Protein AF-A0A9E7L8E1-F1 (afdb_monomer)

Sequence (261 aa):
MTSLDRTLKQQLDAITPALHEMQLRKEERMNQQFREVHAQIQRIASEIAGHQPDCNVLVIEGDLSLKKLDEHQNELQRLHKEKTPESRRLHKRVVQNPAEIMAMDASMIIGDIHPSLLAIQNISDTILEGLKSKVEQLKDEKRKRTEKILRVLQVWTSVAQQILAWNGGHRQHYRNWRHKVKDRGAPSQGLNQHPEPQAQEEKHAGEGATKQEREEVRRSHEREETRGEERRKVDKIGEAKREEHRSGEESEHEETKEERR

Structure (mmCIF, N/CA/C/O backbone):
data_AF-A0A9E7L8E1-F1
#
_entry.id   AF-A0A9E7L8E1-F1
#
loop_
_atom_site.group_PDB
_atom_site.id
_atom_site.type_symbol
_atom_site.label_atom_id
_atom_site.label_alt_id
_atom_site.label_comp_id
_atom_site.label_asym_id
_atom_site.label_entity_id
_atom_site.label_seq_id
_atom_site.pdbx_PDB_ins_code
_atom_site.Cartn_x
_atom_site.Cartn_y
_atom_site.Cartn_z
_atom_site.occupancy
_atom_site.B_iso_or_equiv
_atom_site.auth_seq_id
_atom_site.auth_comp_id
_atom_site.auth_asym_id
_atom_site.auth_atom_id
_atom_site.pdbx_PDB_model_num
ATOM 1 N N . MET A 1 1 ? -42.548 16.064 58.603 1.00 36.97 1 MET A N 1
ATOM 2 C CA . MET A 1 1 ? -42.656 14.990 59.615 1.00 36.97 1 MET A CA 1
ATOM 3 C C . MET A 1 1 ? -41.808 13.827 59.140 1.00 36.97 1 MET A C 1
ATOM 5 O O . MET A 1 1 ? -41.872 13.467 57.972 1.00 36.97 1 MET A O 1
ATOM 9 N N . THR A 1 2 ? -40.902 13.382 59.997 1.00 44.19 2 THR A N 1
ATOM 10 C CA . THR A 1 2 ? -39.762 12.512 59.701 1.00 44.19 2 THR A CA 1
ATOM 11 C C . THR A 1 2 ? -40.197 11.103 59.306 1.00 44.19 2 THR A C 1
ATOM 13 O O . THR A 1 2 ? -40.928 10.438 60.030 1.00 44.19 2 THR A O 1
ATOM 16 N N . SER A 1 3 ? -39.714 10.659 58.145 1.00 50.94 3 SER A N 1
ATOM 17 C CA . SER A 1 3 ? -39.937 9.346 57.527 1.00 50.94 3 SER A CA 1
ATOM 18 C C . SER A 1 3 ? -39.209 8.208 58.269 1.00 50.94 3 SER A C 1
ATOM 20 O O . SER A 1 3 ? -38.405 7.497 57.668 1.00 50.94 3 SER A O 1
ATOM 22 N N . LEU A 1 4 ? -39.445 8.054 59.573 1.00 55.44 4 LEU A N 1
ATOM 23 C CA . LEU A 1 4 ? -38.790 7.035 60.407 1.00 55.44 4 LEU A CA 1
ATOM 24 C C . LEU A 1 4 ? -39.753 6.002 61.022 1.00 55.44 4 LEU A C 1
ATOM 26 O O . LEU A 1 4 ? -39.280 4.957 61.447 1.00 55.44 4 LEU A O 1
ATOM 30 N N . ASP A 1 5 ? -41.076 6.190 60.934 1.00 59.00 5 ASP A N 1
ATOM 31 C CA . ASP A 1 5 ? -42.075 5.201 61.388 1.00 59.00 5 ASP A CA 1
ATOM 32 C C . ASP A 1 5 ? -42.565 4.293 60.248 1.00 59.00 5 ASP A C 1
ATOM 34 O O . ASP A 1 5 ? -43.761 4.148 59.993 1.00 59.00 5 ASP A O 1
ATOM 38 N N . ARG A 1 6 ? -41.636 3.688 59.504 1.00 65.06 6 ARG A N 1
ATOM 39 C CA . ARG A 1 6 ? -41.975 2.604 58.570 1.00 65.06 6 ARG A CA 1
ATOM 40 C C . ARG A 1 6 ? -41.452 1.294 59.120 1.00 65.06 6 ARG A C 1
ATOM 42 O O . ARG A 1 6 ? -40.314 1.216 59.570 1.00 65.06 6 ARG A O 1
ATOM 49 N N . THR A 1 7 ? -42.278 0.255 59.044 1.00 79.94 7 THR A N 1
ATOM 50 C CA . THR A 1 7 ? -41.839 -1.106 59.375 1.00 79.94 7 THR A CA 1
ATOM 51 C C . THR A 1 7 ? -40.631 -1.487 58.514 1.00 79.94 7 THR A C 1
ATOM 53 O O . THR A 1 7 ? -40.543 -1.080 57.355 1.00 79.94 7 THR A O 1
ATOM 56 N N . LEU A 1 8 ? -39.715 -2.297 59.051 1.00 76.12 8 LEU A N 1
ATOM 57 C CA . LEU A 1 8 ? -38.527 -2.788 58.330 1.00 76.12 8 LEU A CA 1
ATOM 58 C C . LEU A 1 8 ? -38.868 -3.336 56.936 1.00 76.12 8 LEU A C 1
ATOM 60 O O . LEU A 1 8 ? -38.147 -3.086 55.976 1.00 76.12 8 LEU A O 1
ATOM 64 N N . LYS A 1 9 ? -40.017 -4.012 56.808 1.00 79.38 9 LYS A N 1
ATOM 65 C CA . LYS A 1 9 ? -40.539 -4.506 55.530 1.00 79.38 9 LYS A CA 1
ATOM 66 C C . LYS A 1 9 ? -40.828 -3.375 54.534 1.00 79.38 9 LYS A C 1
ATOM 68 O O . LYS A 1 9 ? -40.391 -3.448 53.399 1.00 79.38 9 LYS A O 1
ATOM 73 N N . GLN A 1 10 ? -41.492 -2.303 54.962 1.00 77.06 10 GLN A N 1
ATOM 74 C CA . GLN A 1 10 ? -41.775 -1.142 54.106 1.00 77.06 10 GLN A CA 1
ATOM 75 C C . GLN A 1 10 ? -40.522 -0.332 53.752 1.00 77.06 10 GLN A C 1
ATOM 77 O O . GLN A 1 10 ? -40.483 0.311 52.705 1.00 77.06 10 GLN A O 1
ATOM 82 N N . GLN A 1 11 ? -39.511 -0.318 54.623 1.00 82.44 11 GLN A N 1
ATOM 83 C CA . GLN A 1 11 ? -38.213 0.275 54.294 1.00 82.44 11 GLN A CA 1
ATOM 84 C C . GLN A 1 11 ? -37.474 -0.574 53.256 1.00 82.44 11 GLN A C 1
ATOM 86 O O . GLN A 1 11 ? -36.926 -0.025 52.304 1.00 82.44 11 GLN A O 1
ATOM 91 N N . LEU A 1 12 ? -37.522 -1.901 53.392 1.00 79.69 12 LEU A N 1
ATOM 92 C CA . LEU A 1 12 ? -36.944 -2.834 52.431 1.00 79.69 12 LEU A CA 1
ATOM 93 C C . LEU A 1 12 ? -37.628 -2.723 51.062 1.00 79.69 12 LEU A C 1
ATOM 95 O O . LEU A 1 12 ? -36.948 -2.510 50.063 1.00 79.69 12 LEU A O 1
ATOM 99 N N . ASP A 1 13 ? -38.962 -2.743 51.031 1.00 81.31 13 ASP A N 1
ATOM 100 C CA . ASP A 1 13 ? -39.760 -2.594 49.807 1.00 81.31 13 ASP A CA 1
ATOM 101 C C . ASP A 1 13 ? -39.502 -1.247 49.103 1.00 81.31 13 ASP A C 1
ATOM 103 O O . ASP A 1 13 ? -39.606 -1.155 47.883 1.00 81.31 13 ASP A O 1
ATOM 107 N N . ALA A 1 14 ? -39.118 -0.204 49.849 1.00 79.12 14 ALA A N 1
ATOM 108 C CA . ALA A 1 14 ? -38.750 1.095 49.285 1.00 79.12 14 ALA A CA 1
ATOM 109 C C . ALA A 1 14 ? -37.319 1.140 48.710 1.00 79.12 14 ALA A C 1
ATOM 111 O O . ALA A 1 14 ? -37.058 1.932 47.807 1.00 79.12 14 ALA A O 1
ATOM 112 N N . ILE A 1 15 ? -36.394 0.313 49.212 1.00 82.44 15 ILE A N 1
ATOM 113 C CA . ILE A 1 15 ? -34.986 0.274 48.770 1.00 82.44 15 ILE A CA 1
ATOM 114 C C . ILE A 1 15 ? -34.794 -0.697 47.595 1.00 82.44 15 ILE A C 1
ATOM 116 O O . ILE A 1 15 ? -34.006 -0.418 46.691 1.00 82.44 15 ILE A O 1
ATOM 120 N N . THR A 1 16 ? -35.536 -1.807 47.565 1.00 84.38 16 THR A N 1
ATOM 121 C CA . THR A 1 16 ? -35.468 -2.829 46.507 1.00 84.38 16 THR A CA 1
ATOM 122 C C . THR A 1 16 ? -35.567 -2.277 45.073 1.00 84.38 16 THR A C 1
ATOM 124 O O . THR A 1 16 ? -34.716 -2.648 44.261 1.00 84.38 16 THR A O 1
ATOM 127 N N . PRO A 1 17 ? -36.514 -1.382 44.713 1.00 84.31 17 PRO A N 1
ATOM 128 C CA . PRO A 1 17 ? -36.585 -0.850 43.349 1.00 84.31 17 PRO A CA 1
ATOM 129 C C . PRO A 1 17 ? -35.358 -0.007 42.972 1.00 84.31 17 PRO A C 1
ATOM 131 O O . PRO A 1 17 ? -34.864 -0.121 41.852 1.00 84.31 17 PRO A O 1
ATOM 134 N N . ALA A 1 18 ? -34.809 0.774 43.909 1.00 82.50 18 ALA A N 1
ATOM 135 C CA . ALA A 1 18 ? -33.593 1.553 43.671 1.00 82.50 18 ALA A CA 1
ATOM 136 C C . ALA A 1 18 ? -32.366 0.646 43.471 1.00 82.50 18 ALA A C 1
ATOM 138 O O . ALA A 1 18 ? -31.532 0.905 42.604 1.00 82.50 18 ALA A O 1
ATOM 139 N N . LEU A 1 19 ? -32.275 -0.455 44.224 1.00 84.00 19 LEU A N 1
ATOM 140 C CA . LEU A 1 19 ? -31.200 -1.436 44.071 1.00 84.00 19 LEU A CA 1
ATOM 141 C C . LEU A 1 19 ? -31.271 -2.152 42.712 1.00 84.00 19 LEU A C 1
ATOM 143 O O . LEU A 1 19 ? -30.245 -2.322 42.055 1.00 84.00 19 LEU A O 1
ATOM 147 N N . HIS A 1 20 ? -32.476 -2.521 42.271 1.00 83.94 20 HIS A N 1
ATOM 148 C CA . HIS A 1 20 ? -32.704 -3.136 40.962 1.00 83.94 20 HIS A CA 1
ATOM 149 C C . HIS A 1 20 ? -32.335 -2.182 39.813 1.00 83.94 20 HIS A C 1
ATOM 151 O O . HIS A 1 20 ? -31.662 -2.573 38.861 1.00 83.94 20 HIS A O 1
ATOM 157 N N . GLU A 1 21 ? -32.691 -0.901 39.924 1.00 84.56 21 GLU A N 1
ATOM 158 C CA . GLU A 1 21 ? -32.294 0.117 38.947 1.00 84.56 21 GLU A CA 1
ATOM 159 C C . GLU A 1 21 ? -30.767 0.324 38.911 1.00 84.56 21 GLU A C 1
ATOM 161 O O . GLU A 1 21 ? -30.170 0.446 37.839 1.00 84.56 21 GLU A O 1
ATOM 166 N N . MET A 1 22 ? -30.097 0.303 40.068 1.00 83.62 22 MET A N 1
ATOM 167 C CA . MET A 1 22 ? -28.633 0.366 40.136 1.00 83.62 22 MET A CA 1
ATOM 168 C C . MET A 1 22 ? -27.962 -0.851 39.485 1.00 83.62 22 MET A C 1
ATOM 170 O O . MET A 1 22 ? -26.923 -0.689 38.838 1.00 83.62 22 MET A O 1
ATOM 174 N N . GLN A 1 23 ? -28.545 -2.045 39.632 1.00 80.00 23 GLN A N 1
ATOM 175 C CA . GLN A 1 23 ? -28.069 -3.272 38.988 1.00 80.00 23 GLN A CA 1
ATOM 176 C C . GLN A 1 23 ? -28.220 -3.203 37.467 1.00 80.00 23 GLN A C 1
ATOM 178 O O . GLN A 1 23 ? -27.232 -3.412 36.767 1.00 80.00 23 GLN A O 1
ATOM 183 N N . LEU A 1 24 ? -29.389 -2.794 36.964 1.00 81.75 24 LEU A N 1
ATOM 184 C CA . LEU A 1 24 ? -29.622 -2.590 35.529 1.00 81.75 24 LEU A CA 1
ATOM 185 C C . LEU A 1 24 ? -28.631 -1.590 34.928 1.00 81.75 24 LEU A C 1
ATOM 187 O O . LEU A 1 24 ? -27.983 -1.882 33.928 1.00 81.75 24 LEU A O 1
ATOM 191 N N . ARG A 1 25 ? -28.425 -0.437 35.578 1.00 78.44 25 ARG A N 1
ATOM 192 C CA . ARG A 1 25 ? -27.450 0.562 35.109 1.00 78.44 25 ARG A CA 1
ATOM 193 C C . ARG A 1 25 ? -26.008 0.043 35.156 1.00 78.44 25 ARG A C 1
ATOM 195 O O . ARG A 1 25 ? -25.182 0.472 34.354 1.00 78.44 25 ARG A O 1
ATOM 202 N N . LYS A 1 26 ? -25.662 -0.830 36.111 1.00 78.31 26 LYS A N 1
ATOM 203 C CA . LYS A 1 26 ? -24.337 -1.474 36.175 1.00 78.31 26 LYS A CA 1
ATOM 204 C C . LYS A 1 26 ? -24.160 -2.448 35.012 1.00 78.31 26 LYS A C 1
ATOM 206 O O . LYS A 1 26 ? -23.120 -2.418 34.359 1.00 78.31 26 LYS A O 1
ATOM 211 N N . GLU A 1 27 ? -25.166 -3.275 34.760 1.00 74.31 27 GLU A N 1
ATOM 212 C CA . GLU A 1 27 ? -25.156 -4.274 33.696 1.00 74.31 27 GLU A CA 1
ATOM 213 C C . GLU A 1 27 ? -25.149 -3.629 32.306 1.00 74.31 27 GLU A C 1
ATOM 215 O O . GLU A 1 27 ? -24.376 -4.039 31.445 1.00 74.31 27 GLU A O 1
ATOM 220 N N . GLU A 1 28 ? -25.911 -2.554 32.107 1.00 77.19 28 GLU A N 1
ATOM 221 C CA . GLU A 1 28 ? -25.899 -1.768 30.873 1.00 77.19 28 GLU A CA 1
ATOM 222 C C . GLU A 1 28 ? -24.514 -1.167 30.596 1.00 77.19 28 GLU A C 1
ATOM 224 O O . GLU A 1 28 ? -23.976 -1.334 29.501 1.00 77.19 28 GLU A O 1
ATOM 229 N N . ARG A 1 29 ? -23.870 -0.555 31.602 1.00 73.81 29 ARG A N 1
ATOM 230 C CA . ARG A 1 29 ? -22.495 -0.040 31.460 1.00 73.81 29 ARG A CA 1
ATOM 231 C C . ARG A 1 29 ? -21.491 -1.145 31.128 1.00 73.81 29 ARG A C 1
ATOM 233 O O . ARG A 1 29 ? -20.619 -0.944 30.286 1.00 73.81 29 ARG A O 1
ATOM 240 N N . MET A 1 30 ? -21.612 -2.305 31.769 1.00 70.56 30 MET A N 1
ATOM 241 C CA . MET A 1 30 ? -20.736 -3.453 31.529 1.00 70.56 30 MET A CA 1
ATOM 242 C C . MET A 1 30 ? -20.901 -3.998 30.102 1.00 70.56 30 MET A C 1
ATOM 244 O O . MET A 1 30 ? -19.924 -4.158 29.371 1.00 70.56 30 MET A O 1
ATOM 248 N N . ASN A 1 31 ? -22.144 -4.252 29.695 1.00 71.44 31 ASN A N 1
ATOM 249 C CA . ASN A 1 31 ? -22.455 -4.958 28.456 1.00 71.44 31 ASN A CA 1
ATOM 250 C C . ASN A 1 31 ? -22.425 -4.069 27.216 1.00 71.44 31 ASN A C 1
ATOM 252 O O . ASN A 1 31 ? -22.066 -4.555 26.143 1.00 71.44 31 ASN A O 1
ATOM 256 N N . GLN A 1 32 ? -22.827 -2.803 27.328 1.00 70.94 32 GLN A N 1
ATOM 257 C CA . GLN A 1 32 ? -22.780 -1.884 26.196 1.00 70.94 32 GLN A CA 1
ATOM 258 C C . GLN A 1 32 ? -21.415 -1.208 26.133 1.00 70.94 32 GLN A C 1
ATOM 260 O O . GLN A 1 32 ? -20.699 -1.396 25.162 1.00 70.94 32 GLN A O 1
ATOM 265 N N . GLN A 1 33 ? -20.994 -0.500 27.183 1.00 68.12 33 GLN A N 1
ATOM 266 C CA . GLN A 1 33 ? -19.829 0.382 27.066 1.00 68.12 33 GLN A CA 1
ATOM 267 C C . GLN A 1 33 ? -18.497 -0.362 27.174 1.00 68.12 33 GLN A C 1
ATOM 269 O O . GLN A 1 33 ? -17.651 -0.250 26.290 1.00 68.12 33 GLN A O 1
ATOM 274 N N . PHE A 1 34 ? -18.298 -1.160 28.224 1.00 70.44 34 PHE A N 1
ATOM 275 C CA . PHE A 1 34 ? -17.008 -1.828 28.430 1.00 70.44 34 PHE A CA 1
ATOM 276 C C . PHE A 1 34 ? -16.748 -2.936 27.412 1.00 70.44 34 PHE A C 1
ATOM 278 O O . PHE A 1 34 ? -15.640 -3.039 26.884 1.00 70.44 34 PHE A O 1
ATOM 285 N N . ARG A 1 35 ? -17.768 -3.739 27.095 1.00 75.69 35 ARG A N 1
ATOM 286 C CA . ARG A 1 35 ? -17.649 -4.801 26.091 1.00 75.69 35 ARG A CA 1
ATOM 287 C C . ARG A 1 35 ? -17.386 -4.246 24.692 1.00 75.69 35 ARG A C 1
ATOM 289 O O . ARG A 1 35 ? -16.559 -4.804 23.979 1.00 75.69 35 ARG A O 1
ATOM 296 N N . GLU A 1 36 ? -18.048 -3.156 24.305 1.00 77.12 36 GLU A N 1
ATOM 297 C CA . GLU A 1 36 ? -17.816 -2.525 23.004 1.00 77.12 36 GLU A CA 1
ATOM 298 C C . GLU A 1 36 ? -16.408 -1.932 22.909 1.00 77.12 36 GLU A C 1
ATOM 300 O O . GLU A 1 36 ? -15.700 -2.192 21.936 1.00 77.12 36 GLU A O 1
ATOM 305 N N . VAL A 1 37 ? -15.958 -1.211 23.942 1.00 75.62 37 VAL A N 1
ATOM 306 C CA . VAL A 1 37 ? -14.602 -0.644 23.987 1.00 75.62 37 VAL A CA 1
ATOM 307 C C . VAL A 1 37 ? -13.547 -1.747 23.931 1.00 75.62 37 VAL A C 1
ATOM 309 O O . VAL A 1 37 ? -12.612 -1.661 23.137 1.00 75.62 37 VAL A O 1
ATOM 312 N N . HIS A 1 38 ? -13.710 -2.826 24.695 1.00 72.62 38 HIS A N 1
ATOM 313 C CA . HIS A 1 38 ? -12.792 -3.958 24.617 1.00 72.62 38 HIS A CA 1
ATOM 314 C C . HIS A 1 38 ? -12.814 -4.657 23.249 1.00 72.62 38 HIS A C 1
ATOM 316 O O . HIS A 1 38 ? -11.758 -5.060 22.764 1.00 72.62 38 HIS A O 1
ATOM 322 N N . ALA A 1 39 ? -13.982 -4.790 22.612 1.00 76.31 39 ALA A N 1
ATOM 323 C CA . ALA A 1 39 ? -14.091 -5.365 21.273 1.00 76.31 39 ALA A CA 1
ATOM 324 C C . ALA A 1 39 ? -13.383 -4.499 20.221 1.00 76.31 39 ALA A C 1
ATOM 326 O O . ALA A 1 39 ? -12.722 -5.027 19.328 1.00 76.31 39 ALA A O 1
ATOM 327 N N . GLN A 1 40 ? -13.472 -3.171 20.342 1.00 75.06 40 GLN A N 1
ATOM 328 C CA . GLN A 1 40 ? -12.732 -2.244 19.486 1.00 75.06 40 GLN A CA 1
ATOM 329 C C . GLN A 1 40 ? -11.220 -2.337 19.728 1.00 75.06 40 GLN A C 1
ATOM 331 O O . GLN A 1 40 ? -10.458 -2.399 18.767 1.00 75.06 40 GLN A O 1
ATOM 336 N N . ILE A 1 41 ? -10.782 -2.424 20.989 1.00 76.12 41 ILE A N 1
ATOM 337 C CA . ILE A 1 41 ? -9.364 -2.598 21.341 1.00 76.12 41 ILE A CA 1
ATOM 338 C C . ILE A 1 41 ? -8.816 -3.908 20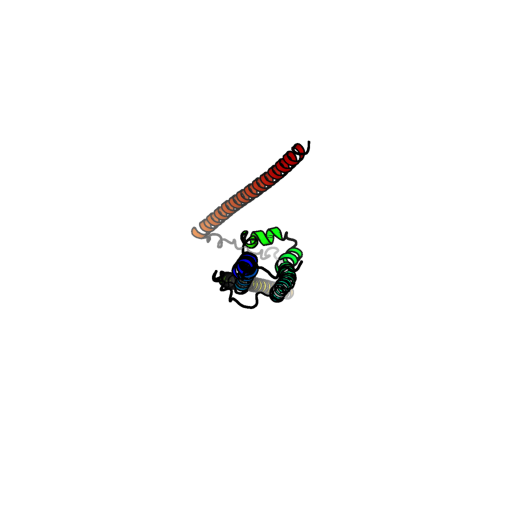.769 1.00 76.12 41 ILE A C 1
ATOM 340 O O . ILE A 1 41 ? -7.755 -3.895 20.150 1.00 76.12 41 ILE A O 1
ATOM 344 N N . GLN A 1 42 ? -9.529 -5.028 20.930 1.00 74.25 42 GLN A N 1
ATOM 345 C CA . GLN A 1 42 ? -9.106 -6.309 20.357 1.00 74.25 42 GLN A CA 1
ATOM 346 C C . GLN A 1 42 ? -9.048 -6.254 18.832 1.00 74.25 42 GLN A C 1
ATOM 348 O O . GLN A 1 42 ? -8.063 -6.700 18.255 1.00 74.25 42 GLN A O 1
ATOM 353 N N . ARG A 1 43 ? -10.049 -5.654 18.178 1.00 75.38 43 ARG A N 1
ATOM 354 C CA . ARG A 1 43 ? -10.052 -5.483 16.721 1.00 75.38 43 ARG A CA 1
ATOM 355 C C . ARG A 1 43 ? -8.808 -4.731 16.246 1.00 75.38 43 ARG A C 1
ATOM 357 O O . ARG A 1 43 ? -8.105 -5.219 15.371 1.00 75.38 43 ARG A O 1
ATOM 364 N N . ILE A 1 44 ? -8.502 -3.597 16.874 1.00 71.06 44 ILE A N 1
ATOM 365 C CA . ILE A 1 44 ? -7.327 -2.784 16.536 1.00 71.06 44 ILE A CA 1
ATOM 366 C C . ILE A 1 44 ? -6.028 -3.551 16.822 1.00 71.06 44 ILE A C 1
ATOM 368 O O . ILE A 1 44 ? -5.108 -3.525 16.010 1.00 71.06 44 ILE A O 1
ATOM 372 N N . ALA A 1 45 ? -5.936 -4.264 17.946 1.00 68.12 45 ALA A N 1
ATOM 373 C CA . ALA A 1 45 ? -4.754 -5.057 18.283 1.00 68.12 45 ALA A CA 1
ATOM 374 C C . ALA A 1 45 ? -4.508 -6.195 17.276 1.00 68.12 45 ALA A C 1
ATOM 376 O O . ALA A 1 45 ? -3.370 -6.417 16.862 1.00 68.12 45 ALA A O 1
ATOM 377 N N . SER A 1 46 ? -5.567 -6.882 16.842 1.00 67.00 46 SER A N 1
ATOM 378 C CA . SER A 1 46 ? -5.499 -7.937 15.826 1.00 67.00 46 SER A CA 1
ATOM 379 C C . SER A 1 46 ? -5.148 -7.389 14.441 1.00 67.00 46 SER A C 1
ATOM 381 O O . SER A 1 46 ? -4.319 -7.981 13.753 1.00 67.00 46 SER A O 1
ATOM 383 N N . GLU A 1 47 ? -5.685 -6.223 14.068 1.00 64.69 47 GLU A N 1
ATOM 384 C CA . GLU A 1 47 ? -5.296 -5.499 12.849 1.00 64.69 47 GLU A CA 1
ATOM 385 C C . GLU A 1 47 ? -3.807 -5.118 12.862 1.00 64.69 47 GLU A C 1
ATOM 387 O O . GLU A 1 47 ? -3.113 -5.319 11.868 1.00 64.69 47 GLU A O 1
ATOM 392 N N . ILE A 1 48 ? -3.286 -4.630 13.995 1.00 67.06 48 ILE A N 1
ATOM 393 C CA . ILE A 1 48 ? -1.860 -4.291 14.152 1.00 67.06 48 ILE A CA 1
ATOM 394 C C . ILE A 1 48 ? -0.972 -5.542 14.058 1.00 67.06 48 ILE A C 1
ATOM 396 O O . ILE A 1 48 ? 0.108 -5.485 13.473 1.00 67.06 48 ILE A O 1
ATOM 400 N N . ALA A 1 49 ? -1.413 -6.669 14.620 1.00 66.31 49 ALA A N 1
ATOM 401 C CA . ALA A 1 49 ? -0.674 -7.932 14.601 1.00 66.31 49 ALA A CA 1
ATOM 402 C C . ALA A 1 49 ? -0.838 -8.735 13.293 1.00 66.31 49 ALA A C 1
ATOM 404 O O . ALA A 1 49 ? -0.187 -9.766 13.128 1.00 66.31 49 ALA A O 1
ATOM 405 N N . GLY A 1 50 ? -1.703 -8.295 12.370 1.00 52.84 50 GLY A N 1
ATOM 406 C CA . GLY A 1 50 ? -1.965 -8.981 11.101 1.00 52.84 50 GLY A CA 1
ATOM 407 C C . GLY A 1 50 ? -2.757 -10.291 11.232 1.00 52.84 50 GLY A C 1
ATOM 408 O O . GLY A 1 50 ? -2.707 -11.123 10.326 1.00 52.84 50 GLY A O 1
ATOM 409 N N . HIS A 1 51 ? -3.486 -10.496 12.334 1.00 55.00 51 HIS A N 1
ATOM 410 C CA . HIS A 1 51 ? -4.302 -11.692 12.585 1.00 55.00 51 HIS A CA 1
ATOM 411 C C . HIS A 1 51 ? -5.802 -11.357 12.565 1.00 55.00 51 HIS A C 1
ATOM 413 O O . HIS A 1 51 ? -6.193 -10.215 12.801 1.00 55.00 51 HIS A O 1
ATOM 419 N N . GLN A 1 52 ? -6.666 -12.337 12.281 1.00 53.03 52 GLN A N 1
ATOM 420 C CA . GLN A 1 52 ? -8.114 -12.155 12.458 1.00 53.03 52 GLN A CA 1
ATOM 421 C C . GLN A 1 52 ? -8.439 -12.090 13.960 1.00 53.03 52 GLN A C 1
ATOM 423 O O . GLN A 1 52 ? -7.816 -12.819 14.732 1.00 53.03 52 GLN A O 1
ATOM 428 N N . PRO A 1 53 ? -9.365 -11.216 14.395 1.00 47.47 53 PRO A N 1
ATOM 429 C CA . PRO A 1 53 ? -9.658 -11.059 15.811 1.00 47.47 53 PRO A CA 1
ATOM 430 C C . PRO A 1 53 ? -10.323 -12.314 16.374 1.00 47.47 53 PRO A C 1
ATOM 432 O O . PRO A 1 53 ? -11.403 -12.708 15.933 1.00 47.47 53 PRO A O 1
ATOM 435 N N . ASP A 1 54 ? -9.698 -12.907 17.389 1.00 52.28 54 ASP A N 1
ATOM 436 C CA . ASP A 1 54 ? -10.340 -13.913 18.227 1.00 52.28 54 ASP A CA 1
ATOM 437 C C . ASP A 1 54 ? -11.481 -13.233 18.998 1.00 52.28 54 ASP A C 1
ATOM 439 O O . ASP A 1 54 ? -11.248 -12.393 19.863 1.00 52.28 54 ASP A O 1
ATOM 443 N N . CYS A 1 55 ? -12.733 -13.581 18.683 1.00 48.50 55 CYS A N 1
ATOM 444 C CA . CYS A 1 55 ? -13.948 -12.946 19.221 1.00 48.50 55 CYS A CA 1
ATOM 445 C C . CYS A 1 55 ? -14.175 -13.101 20.739 1.00 48.50 55 CYS A C 1
ATOM 447 O O . CYS A 1 55 ? -15.225 -12.700 21.245 1.00 48.50 55 CYS A O 1
ATOM 449 N N . ASN A 1 56 ? -13.229 -13.659 21.490 1.00 47.38 56 ASN A N 1
ATOM 450 C CA . ASN A 1 56 ? -13.396 -13.885 22.919 1.00 47.38 56 ASN A CA 1
ATOM 451 C C . ASN A 1 56 ? -12.853 -12.695 23.715 1.00 47.38 56 ASN A C 1
ATOM 453 O O . ASN A 1 56 ? -11.759 -12.718 24.283 1.00 47.38 56 ASN A O 1
ATOM 457 N N . VAL A 1 57 ? -13.667 -11.641 23.776 1.00 45.72 57 VAL A N 1
ATOM 458 C CA . VAL A 1 57 ? -13.495 -10.547 24.732 1.00 45.72 57 VAL A CA 1
ATOM 459 C C . VAL A 1 57 ? -13.931 -11.042 26.112 1.00 45.72 57 VAL A C 1
ATOM 461 O O . VAL A 1 57 ? -15.113 -11.000 26.458 1.00 45.72 57 VAL A O 1
ATOM 464 N N . LEU A 1 58 ? -12.983 -11.512 26.922 1.00 44.97 58 LEU A N 1
ATOM 465 C CA . LEU A 1 58 ? -13.237 -11.781 28.335 1.00 44.97 58 LEU A CA 1
ATOM 466 C C . LEU A 1 58 ? -13.137 -10.453 29.101 1.00 44.97 58 LEU A C 1
ATOM 468 O O . LEU A 1 58 ? -12.045 -9.998 29.441 1.00 44.97 58 LEU A O 1
ATOM 472 N N . VAL A 1 59 ? -14.279 -9.797 29.324 1.00 46.69 59 VAL A N 1
ATOM 473 C CA . VAL A 1 59 ? -14.358 -8.623 30.205 1.00 46.69 59 VAL A CA 1
ATOM 474 C C . VAL A 1 59 ? -14.189 -9.129 31.6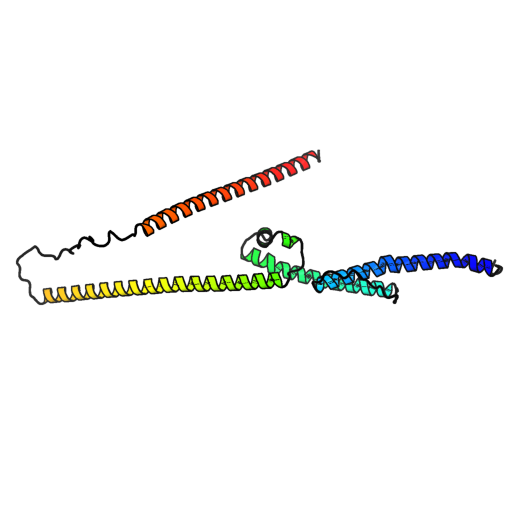35 1.00 46.69 59 VAL A C 1
ATOM 476 O O . VAL A 1 59 ? -15.119 -9.668 32.227 1.00 46.69 59 VAL A O 1
ATOM 479 N N . ILE A 1 60 ? -12.977 -9.018 32.174 1.00 46.59 60 ILE A N 1
ATOM 480 C CA . ILE A 1 60 ? -12.733 -9.276 33.594 1.00 46.59 60 ILE A CA 1
ATOM 481 C C . ILE A 1 60 ? -13.511 -8.209 34.373 1.00 46.59 60 ILE A C 1
ATOM 483 O O . ILE A 1 60 ? -13.389 -7.025 34.058 1.00 46.59 60 ILE A O 1
ATOM 487 N N . GLU A 1 61 ? -14.305 -8.630 35.365 1.00 44.62 61 GLU A N 1
ATOM 488 C CA . GLU A 1 61 ? -15.048 -7.790 36.323 1.00 44.62 61 GLU A CA 1
ATOM 489 C C . GLU A 1 61 ? -14.100 -6.939 37.202 1.00 44.62 61 GLU A C 1
ATOM 491 O O . GLU A 1 61 ? -14.049 -7.065 38.423 1.00 44.62 61 GLU A O 1
ATOM 496 N N . GLY A 1 62 ? -13.276 -6.103 36.578 1.00 65.69 62 GLY A N 1
ATOM 497 C CA . GLY A 1 62 ? -12.402 -5.137 37.227 1.00 65.69 62 GLY A CA 1
ATOM 498 C C . GLY A 1 62 ? -13.082 -3.781 37.414 1.00 65.69 62 GLY A C 1
ATOM 499 O O . GLY A 1 62 ? -14.303 -3.652 37.352 1.00 65.69 62 GLY A O 1
ATOM 500 N N . ASP A 1 63 ? -12.270 -2.750 37.649 1.00 52.41 63 ASP A N 1
ATOM 501 C CA . ASP A 1 63 ? -12.721 -1.389 37.949 1.00 52.41 63 ASP A CA 1
ATOM 502 C C . ASP A 1 63 ? -13.514 -0.751 36.787 1.00 52.41 63 ASP A C 1
ATOM 504 O O . ASP A 1 63 ? -12.950 -0.204 35.841 1.00 52.41 63 ASP A O 1
ATOM 508 N N . LEU A 1 64 ? -14.846 -0.804 36.892 1.00 60.22 64 LEU A N 1
ATOM 509 C CA . LEU A 1 64 ? -15.813 -0.182 35.978 1.00 60.22 64 LEU A CA 1
ATOM 510 C C . LEU A 1 64 ? -15.977 1.333 36.224 1.00 60.22 64 LEU A C 1
ATOM 512 O O . LEU A 1 64 ? -17.016 1.909 35.879 1.00 60.22 64 LEU A O 1
ATOM 516 N N . 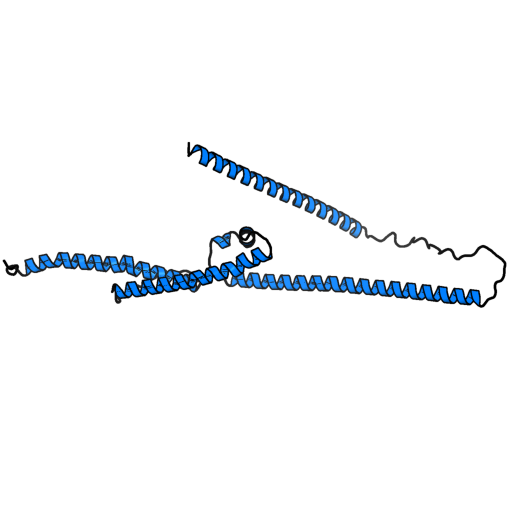SER A 1 65 ? -15.019 1.990 36.887 1.00 65.06 65 SER A N 1
ATOM 517 C CA . SER A 1 65 ? -15.110 3.426 37.142 1.00 65.06 65 SER A CA 1
ATOM 518 C C . SER A 1 65 ? -15.100 4.225 35.835 1.00 65.06 65 SER A C 1
ATOM 520 O O . SER A 1 65 ? -14.384 3.918 34.881 1.00 65.06 65 SER A O 1
ATOM 522 N N . LEU A 1 66 ? -15.878 5.312 35.808 1.00 56.75 66 LEU A N 1
ATOM 523 C CA . LEU A 1 66 ? -15.906 6.258 34.684 1.00 56.75 66 LEU A CA 1
ATOM 524 C C . LEU A 1 66 ? -14.516 6.838 34.386 1.00 56.75 66 LEU A C 1
ATOM 526 O O . LEU A 1 66 ? -14.213 7.157 33.243 1.00 56.75 66 LEU A O 1
ATOM 530 N N . LYS A 1 67 ? -13.653 6.913 35.405 1.00 70.31 67 LYS A N 1
ATOM 531 C CA . LYS A 1 67 ? -12.261 7.336 35.269 1.00 70.31 67 LYS A CA 1
ATOM 532 C C . LYS A 1 67 ? -11.444 6.345 34.435 1.00 70.31 67 LYS A C 1
ATOM 534 O O . LYS A 1 67 ? -10.684 6.768 33.573 1.00 70.31 67 LYS A O 1
ATOM 539 N N . LYS A 1 68 ? -11.627 5.036 34.647 1.00 73.00 68 LYS A N 1
ATOM 540 C CA . LYS A 1 68 ? -10.940 4.002 33.864 1.00 73.00 68 LYS A CA 1
ATOM 541 C C . LYS A 1 68 ? -11.411 3.979 32.409 1.00 73.00 68 LYS A C 1
ATOM 543 O O . LYS A 1 68 ? -10.597 3.820 31.503 1.00 73.00 68 LYS A O 1
ATOM 548 N N . LEU A 1 69 ? -12.709 4.186 32.182 1.00 69.06 69 LEU A N 1
ATOM 549 C CA . LEU A 1 69 ? -13.275 4.310 30.837 1.00 69.06 69 LEU A CA 1
ATOM 550 C C . LEU A 1 69 ? -12.701 5.525 30.088 1.00 69.06 69 LEU A C 1
ATOM 552 O O . LEU A 1 69 ? -12.303 5.388 28.933 1.00 69.06 69 LEU A O 1
ATOM 556 N N . ASP A 1 70 ? -12.597 6.673 30.762 1.00 72.38 70 ASP A N 1
ATOM 557 C CA . ASP A 1 70 ? -11.994 7.892 30.209 1.00 72.38 70 ASP A CA 1
ATOM 558 C C . ASP A 1 70 ? -10.500 7.698 29.889 1.00 72.38 70 ASP A C 1
ATOM 560 O O . ASP A 1 70 ? -10.039 8.061 28.810 1.00 72.38 70 ASP A O 1
ATOM 564 N N . GLU A 1 71 ? -9.740 7.029 30.764 1.00 76.50 71 GLU A N 1
ATOM 565 C CA . GLU A 1 71 ? -8.343 6.653 30.496 1.00 76.50 71 GLU A CA 1
ATOM 566 C C . GLU A 1 71 ? -8.207 5.790 29.229 1.00 76.50 71 GLU A C 1
ATOM 568 O O . GLU A 1 71 ? -7.347 6.056 28.386 1.00 76.50 71 GLU A O 1
ATOM 573 N N . HIS A 1 72 ? -9.073 4.785 29.056 1.00 70.94 72 HIS A N 1
ATOM 574 C CA . HIS A 1 72 ? -9.064 3.934 27.863 1.00 70.94 72 HIS A CA 1
ATOM 575 C C . HIS A 1 72 ? -9.476 4.690 26.594 1.00 70.94 72 HIS A C 1
ATOM 577 O O . HIS A 1 72 ? -8.855 4.503 25.547 1.00 70.94 72 HIS A O 1
ATOM 583 N N . GLN A 1 73 ? -10.475 5.572 26.673 1.00 75.31 73 GLN A N 1
ATOM 584 C CA . GLN A 1 73 ? -10.880 6.419 25.547 1.00 75.31 73 GLN A CA 1
ATOM 585 C C . GLN A 1 73 ? -9.783 7.414 25.148 1.00 75.31 73 GLN A C 1
ATOM 587 O O . GLN A 1 73 ? -9.542 7.616 23.955 1.00 75.31 73 GLN A O 1
ATOM 592 N N . ASN A 1 74 ? -9.075 7.989 26.120 1.00 79.94 74 ASN A N 1
ATOM 593 C CA . ASN A 1 74 ? -7.951 8.888 25.873 1.00 79.94 74 ASN A CA 1
ATOM 594 C C . ASN A 1 74 ? -6.779 8.166 25.199 1.00 79.94 74 ASN A C 1
ATOM 596 O O . ASN A 1 74 ? -6.209 8.679 24.232 1.00 79.94 74 ASN A O 1
ATOM 600 N N . GLU A 1 75 ? -6.452 6.955 25.651 1.00 77.88 75 GLU A N 1
ATOM 601 C CA . GLU A 1 75 ? -5.391 6.157 25.035 1.00 77.88 75 GLU A CA 1
ATOM 602 C C . GLU A 1 75 ? -5.758 5.729 23.606 1.00 77.88 75 GLU A C 1
ATOM 604 O O . GLU A 1 75 ? -4.941 5.841 22.689 1.00 77.88 75 GLU A O 1
ATOM 609 N N . LEU A 1 76 ? -7.018 5.351 23.372 1.00 79.69 76 LEU A N 1
ATOM 610 C CA . LEU A 1 76 ? -7.532 5.055 22.034 1.00 79.69 76 LEU A CA 1
ATOM 611 C C . LEU A 1 76 ? -7.402 6.272 21.099 1.00 79.69 76 LEU A C 1
ATOM 613 O O . LEU A 1 76 ? -6.917 6.154 19.971 1.00 79.69 76 LEU A O 1
ATOM 617 N N . GLN A 1 77 ? -7.780 7.465 21.569 1.00 81.06 77 GLN A N 1
ATOM 618 C CA . GLN A 1 77 ? -7.628 8.696 20.792 1.00 81.06 77 GLN A CA 1
ATOM 619 C C . GLN A 1 77 ? -6.163 9.024 20.487 1.00 81.06 77 GLN A C 1
ATOM 621 O O . GLN A 1 77 ? -5.863 9.499 19.386 1.00 81.06 77 GLN A O 1
ATOM 626 N N . ARG A 1 78 ? -5.246 8.780 21.431 1.00 85.94 78 ARG A N 1
ATOM 627 C CA . ARG A 1 78 ? -3.803 8.969 21.227 1.00 85.94 78 ARG A CA 1
ATOM 628 C C . ARG A 1 78 ? -3.286 8.062 20.109 1.00 85.94 78 ARG A C 1
ATOM 630 O O . ARG A 1 78 ? -2.672 8.557 19.165 1.00 85.94 78 ARG A O 1
ATOM 637 N N . LEU A 1 79 ? -3.622 6.773 20.157 1.00 73.81 79 LEU A N 1
ATOM 638 C CA . LEU A 1 79 ? -3.224 5.789 19.145 1.00 73.81 79 LEU A CA 1
ATOM 639 C C . LEU A 1 79 ? -3.782 6.130 17.751 1.00 73.81 79 LEU A C 1
ATOM 641 O O . LEU A 1 79 ? -3.050 6.097 16.759 1.00 73.81 79 LEU A O 1
ATOM 645 N N . HIS A 1 80 ? -5.046 6.558 17.659 1.00 72.19 80 HIS A N 1
ATOM 646 C CA . HIS A 1 80 ? -5.627 7.039 16.398 1.00 72.19 80 HIS A CA 1
ATOM 647 C C . HIS A 1 80 ? -4.894 8.272 15.839 1.00 72.19 80 HIS A C 1
ATOM 649 O O . HIS A 1 80 ? -4.650 8.365 14.627 1.00 72.19 80 HIS A O 1
ATOM 655 N N . LYS A 1 81 ? -4.519 9.220 16.708 1.00 73.12 81 LYS A N 1
ATOM 656 C CA . LYS A 1 81 ? -3.759 10.421 16.328 1.00 73.12 81 LYS A CA 1
ATOM 657 C C . LYS A 1 81 ? -2.337 10.113 15.879 1.00 73.12 81 LYS A C 1
ATOM 659 O O . LYS A 1 81 ? -1.824 10.865 15.062 1.00 73.12 81 LYS A O 1
ATOM 664 N N . GLU A 1 82 ? -1.717 9.042 16.360 1.00 73.12 82 GLU A N 1
ATOM 665 C CA . GLU A 1 82 ? -0.377 8.616 15.933 1.00 73.12 82 GLU A CA 1
ATOM 666 C C . GLU A 1 82 ? -0.417 7.840 14.603 1.00 73.12 82 GLU A C 1
ATOM 668 O O . GLU A 1 82 ? 0.374 8.119 13.699 1.00 73.12 82 GLU A O 1
ATOM 673 N N . LYS A 1 83 ? -1.416 6.968 14.401 1.00 74.38 83 LYS A N 1
ATOM 674 C CA . LYS A 1 83 ? -1.575 6.176 13.162 1.00 74.38 83 LYS A CA 1
ATOM 675 C C . LYS A 1 83 ? -1.916 7.020 11.931 1.00 74.38 83 LYS A C 1
ATOM 677 O O . LYS A 1 83 ? -1.460 6.743 10.819 1.00 74.38 83 LYS A O 1
ATOM 682 N N . THR A 1 84 ? -2.726 8.063 12.103 1.00 66.19 84 THR A N 1
ATOM 683 C CA . THR A 1 84 ? -3.205 8.922 11.003 1.00 66.19 84 THR A CA 1
ATOM 684 C C . THR A 1 84 ? -2.085 9.680 10.260 1.00 66.19 84 THR A C 1
ATOM 686 O O . THR A 1 84 ? -2.044 9.621 9.027 1.00 66.19 84 THR A O 1
ATOM 689 N N . PRO A 1 85 ? -1.158 10.394 10.930 1.00 68.56 85 PRO A N 1
ATOM 690 C CA . PRO A 1 85 ? -0.062 11.092 10.267 1.00 68.56 85 PRO A CA 1
ATOM 691 C C . PRO A 1 85 ? 0.959 10.125 9.673 1.00 68.56 85 PRO A C 1
ATOM 693 O O . PRO A 1 85 ? 1.499 10.419 8.610 1.00 68.56 85 PRO A O 1
ATOM 696 N N . GLU A 1 86 ? 1.216 8.976 10.300 1.00 69.44 86 GLU A N 1
ATOM 697 C CA . GLU A 1 86 ? 2.144 7.983 9.758 1.00 69.44 86 GLU A CA 1
ATOM 698 C C . GLU A 1 86 ? 1.597 7.328 8.485 1.00 69.44 86 GLU A C 1
ATOM 700 O O . GLU A 1 86 ? 2.285 7.295 7.463 1.00 69.44 86 GLU A O 1
ATOM 705 N N . SER A 1 87 ? 0.317 6.946 8.489 1.00 67.19 87 SER A N 1
ATOM 706 C CA . SER A 1 87 ? -0.387 6.451 7.302 1.00 67.19 87 SER A CA 1
ATOM 707 C C . SER A 1 87 ? -0.423 7.497 6.179 1.00 67.19 87 SER A C 1
ATOM 709 O O . SER A 1 87 ? -0.102 7.187 5.031 1.00 67.19 87 SER A O 1
ATOM 711 N N . ARG A 1 88 ? -0.696 8.768 6.505 1.00 70.62 88 ARG A N 1
ATOM 712 C CA . ARG A 1 88 ? -0.664 9.876 5.534 1.00 70.62 88 ARG A CA 1
ATOM 713 C C . ARG A 1 88 ? 0.738 10.101 4.954 1.00 70.62 88 ARG A C 1
ATOM 715 O O . ARG A 1 88 ? 0.882 10.318 3.752 1.00 70.62 88 ARG A O 1
ATOM 722 N N . ARG A 1 89 ? 1.783 10.035 5.786 1.00 73.50 89 ARG A N 1
ATOM 723 C CA . ARG A 1 89 ? 3.191 10.156 5.357 1.00 73.50 89 ARG A CA 1
ATOM 724 C C . ARG A 1 89 ? 3.622 8.986 4.473 1.00 73.50 89 ARG A C 1
ATOM 726 O O . ARG A 1 89 ? 4.395 9.187 3.538 1.00 73.50 89 ARG A O 1
ATOM 733 N N . LEU A 1 90 ? 3.151 7.775 4.763 1.00 70.31 90 LEU A N 1
ATOM 734 C CA . LEU A 1 90 ? 3.381 6.595 3.930 1.00 70.31 90 LEU A CA 1
ATOM 735 C C . LEU A 1 90 ? 2.677 6.723 2.578 1.00 70.31 90 LEU A C 1
ATOM 737 O O . LEU A 1 90 ? 3.336 6.577 1.555 1.00 70.31 90 LEU A O 1
ATOM 741 N N . HIS A 1 91 ? 1.396 7.097 2.561 1.00 70.19 91 HIS A N 1
ATOM 742 C CA . HIS A 1 91 ? 0.649 7.331 1.323 1.00 70.19 91 HIS A CA 1
ATOM 743 C C . HIS A 1 91 ? 1.332 8.383 0.438 1.00 70.19 91 HIS A C 1
ATOM 745 O O . HIS A 1 91 ? 1.551 8.153 -0.751 1.00 70.19 91 HIS A O 1
ATOM 751 N N . LYS A 1 92 ? 1.778 9.500 1.029 1.00 69.12 92 LYS A N 1
ATOM 752 C CA . LYS A 1 92 ? 2.524 10.527 0.293 1.00 69.12 92 LYS A CA 1
ATOM 753 C C . LYS A 1 92 ? 3.830 9.989 -0.314 1.00 69.12 92 LYS A C 1
ATOM 755 O O . LYS A 1 92 ? 4.138 10.290 -1.460 1.00 69.12 92 LYS A O 1
ATOM 760 N N . ARG A 1 93 ? 4.589 9.167 0.422 1.00 68.38 93 ARG A N 1
ATOM 761 C CA . ARG A 1 93 ? 5.861 8.596 -0.065 1.00 68.38 93 ARG A CA 1
ATOM 762 C C . ARG A 1 93 ? 5.694 7.518 -1.132 1.00 68.38 93 ARG A C 1
ATOM 764 O O . ARG A 1 93 ? 6.524 7.455 -2.028 1.00 68.38 93 ARG A O 1
ATOM 771 N N . VAL A 1 94 ? 4.693 6.654 -0.995 1.00 67.06 94 VAL A N 1
ATOM 772 C CA . VAL A 1 94 ? 4.540 5.458 -1.841 1.00 67.06 94 VAL A CA 1
ATOM 773 C C . VAL A 1 94 ? 3.693 5.744 -3.076 1.00 67.06 94 VAL A C 1
ATOM 775 O O . VAL A 1 94 ? 3.935 5.153 -4.121 1.00 67.06 94 VAL A O 1
ATOM 778 N N . VAL A 1 95 ? 2.726 6.657 -2.970 1.00 66.81 95 VAL A N 1
ATOM 779 C CA . VAL A 1 95 ? 1.751 6.916 -4.035 1.00 66.81 95 VAL A CA 1
ATOM 780 C C . VAL A 1 95 ? 1.982 8.284 -4.670 1.00 66.81 95 VAL A C 1
ATOM 782 O O . VAL A 1 95 ? 2.237 8.354 -5.866 1.00 66.81 95 VAL A O 1
ATOM 785 N N . GLN A 1 96 ? 1.950 9.370 -3.888 1.00 63.09 96 GLN A N 1
ATOM 786 C CA . GLN A 1 96 ? 2.003 10.727 -4.459 1.00 63.09 96 GLN A CA 1
ATOM 787 C C . GLN A 1 96 ? 3.378 11.093 -5.032 1.00 63.09 96 GLN A C 1
ATOM 789 O O . GLN A 1 96 ? 3.449 11.539 -6.170 1.00 63.09 96 GLN A O 1
ATOM 794 N N . ASN A 1 97 ? 4.473 10.870 -4.298 1.00 66.94 97 ASN A N 1
ATOM 795 C CA . ASN A 1 97 ? 5.808 11.251 -4.777 1.00 66.94 97 ASN A CA 1
ATOM 796 C C . ASN A 1 97 ? 6.212 10.517 -6.076 1.00 66.94 97 ASN A C 1
ATOM 798 O O . ASN A 1 97 ? 6.713 11.170 -6.989 1.00 66.94 97 ASN A O 1
ATOM 802 N N . PRO A 1 98 ? 6.012 9.189 -6.218 1.00 60.59 98 PRO A N 1
ATOM 803 C CA . PRO A 1 98 ? 6.303 8.511 -7.478 1.00 60.59 98 PRO A CA 1
ATOM 804 C C . PRO A 1 98 ? 5.370 8.950 -8.615 1.00 60.59 98 PRO A C 1
ATOM 806 O O . PRO A 1 98 ? 5.842 9.100 -9.738 1.00 60.59 98 PRO A O 1
ATOM 809 N N . ALA A 1 99 ? 4.088 9.216 -8.328 1.00 63.31 99 ALA A N 1
ATOM 810 C CA . ALA A 1 99 ? 3.12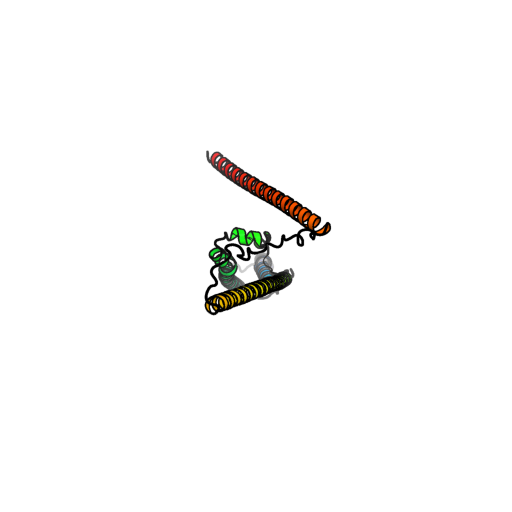8 9.734 -9.309 1.00 63.31 99 ALA A CA 1
ATOM 811 C C . ALA A 1 99 ? 3.528 11.121 -9.846 1.00 63.31 99 ALA A C 1
ATOM 813 O O . ALA A 1 99 ? 3.512 11.335 -11.057 1.00 63.31 99 ALA A O 1
ATOM 814 N N . GLU A 1 100 ? 3.975 12.028 -8.968 1.00 60.81 100 GLU A N 1
ATOM 815 C CA . GLU A 1 100 ? 4.500 13.351 -9.338 1.00 60.81 100 GLU A CA 1
ATOM 816 C C . GLU A 1 100 ? 5.774 13.251 -10.190 1.00 60.81 100 GLU A C 1
ATOM 818 O O . GLU A 1 100 ? 5.899 13.945 -11.197 1.00 60.81 100 GLU A O 1
ATOM 823 N N . ILE A 1 101 ? 6.708 12.360 -9.832 1.00 62.97 101 ILE A N 1
ATOM 824 C CA . ILE A 1 101 ? 7.969 12.162 -10.574 1.00 62.97 101 ILE A CA 1
ATOM 825 C C . ILE A 1 101 ? 7.717 11.561 -11.963 1.00 62.97 101 ILE A C 1
ATOM 827 O O . ILE A 1 101 ? 8.452 11.851 -12.907 1.00 62.97 101 ILE A O 1
ATOM 831 N N . MET A 1 102 ? 6.690 10.721 -12.094 1.00 62.06 102 MET A N 1
ATOM 832 C CA . MET A 1 102 ? 6.342 10.054 -13.349 1.00 62.06 102 MET A CA 1
ATOM 833 C C . MET A 1 102 ? 5.289 10.810 -14.174 1.00 62.06 102 MET A C 1
ATOM 835 O O . MET A 1 102 ? 4.977 10.361 -15.274 1.00 62.06 102 MET A O 1
ATOM 839 N N . ALA A 1 103 ? 4.774 11.944 -13.677 1.00 59.91 103 ALA A N 1
ATOM 840 C CA . ALA A 1 103 ? 3.691 12.727 -14.283 1.00 59.91 103 ALA A CA 1
ATOM 841 C C . ALA A 1 103 ? 2.474 11.865 -14.685 1.00 59.91 103 ALA A C 1
ATOM 843 O O . ALA A 1 103 ? 1.887 12.043 -15.752 1.00 59.91 103 ALA A O 1
ATOM 844 N N . MET A 1 104 ? 2.119 10.902 -13.831 1.00 61.91 104 MET A N 1
ATOM 845 C CA . MET A 1 104 ? 0.995 9.983 -14.023 1.00 61.91 104 MET A CA 1
ATOM 846 C C . MET A 1 104 ? -0.073 10.225 -12.955 1.00 61.91 104 MET A C 1
ATOM 848 O O . MET A 1 104 ? 0.244 10.599 -11.828 1.00 61.91 104 MET A O 1
ATOM 852 N N . ASP A 1 105 ? -1.342 9.994 -13.298 1.00 61.75 105 ASP A N 1
ATOM 853 C CA . ASP A 1 105 ? -2.445 10.111 -12.344 1.00 61.75 105 ASP A CA 1
ATOM 854 C C . ASP A 1 105 ? -2.305 9.036 -11.252 1.00 61.75 105 ASP A C 1
ATOM 856 O O . ASP A 1 105 ? -2.158 7.844 -11.544 1.00 61.75 105 ASP A O 1
ATOM 860 N N . ALA A 1 106 ? -2.343 9.453 -9.983 1.00 57.00 106 ALA A N 1
ATOM 861 C CA . ALA A 1 106 ? -2.236 8.562 -8.828 1.00 57.00 106 ALA A CA 1
ATOM 862 C C . ALA A 1 106 ? -3.290 7.442 -8.867 1.00 57.00 106 ALA A C 1
ATOM 864 O O . ALA A 1 106 ? -3.025 6.321 -8.434 1.00 57.00 106 ALA A O 1
ATOM 865 N N . SER A 1 107 ? -4.454 7.724 -9.450 1.00 59.59 107 SER A N 1
ATOM 866 C CA . SER A 1 107 ? -5.553 6.776 -9.634 1.00 59.59 107 SER A CA 1
ATOM 867 C C . SER A 1 107 ? -5.195 5.659 -10.620 1.00 59.59 107 SER A C 1
ATOM 869 O O . SER A 1 107 ? -5.582 4.510 -10.414 1.00 59.59 107 SER A O 1
ATOM 871 N N . MET A 1 108 ? -4.392 5.967 -11.646 1.00 61.38 108 MET A N 1
ATOM 872 C CA . MET A 1 108 ? -3.921 5.002 -12.646 1.00 61.38 108 MET A CA 1
ATOM 873 C C . MET A 1 108 ? -2.871 4.059 -12.048 1.00 61.38 108 MET A C 1
ATOM 875 O O . MET A 1 108 ? -2.945 2.851 -12.234 1.00 61.38 108 MET A O 1
ATOM 879 N N . ILE A 1 109 ? -1.963 4.591 -11.222 1.00 61.19 109 ILE A N 1
ATOM 880 C CA . ILE A 1 109 ? -0.970 3.787 -10.491 1.00 61.19 109 ILE A CA 1
ATOM 881 C C . ILE A 1 109 ? -1.651 2.869 -9.462 1.00 61.19 109 ILE A C 1
ATOM 883 O O . ILE A 1 109 ? -1.266 1.711 -9.321 1.00 61.19 109 ILE A O 1
ATOM 887 N N . ILE A 1 110 ? -2.681 3.349 -8.755 1.00 57.69 110 ILE A N 1
ATOM 888 C CA . ILE A 1 110 ? -3.455 2.531 -7.805 1.00 57.69 110 ILE A CA 1
ATOM 889 C C . ILE A 1 110 ? -4.251 1.434 -8.538 1.00 57.69 110 ILE A C 1
ATOM 891 O O . ILE A 1 110 ? -4.293 0.296 -8.065 1.00 57.69 110 ILE A O 1
ATOM 895 N N . GLY A 1 111 ? -4.842 1.751 -9.696 1.00 57.72 111 GLY A N 1
ATOM 896 C CA . GLY A 1 111 ? -5.586 0.801 -10.531 1.00 57.72 111 GLY A CA 1
ATOM 897 C C . GLY A 1 111 ? -4.712 -0.289 -11.160 1.00 57.72 111 GLY A C 1
ATOM 898 O O . GLY A 1 111 ? -5.112 -1.453 -11.168 1.00 57.72 111 GLY A O 1
ATOM 899 N N . ASP A 1 112 ? -3.502 0.066 -11.605 1.00 56.91 112 ASP A N 1
ATOM 900 C CA . ASP A 1 112 ? -2.543 -0.861 -12.224 1.00 56.91 112 ASP A CA 1
ATOM 901 C C . ASP A 1 112 ? -1.896 -1.824 -11.214 1.00 56.91 112 ASP A C 1
ATOM 903 O O . ASP A 1 112 ? -1.422 -2.898 -11.591 1.00 56.91 112 ASP A O 1
ATOM 907 N N . ILE A 1 113 ? -1.879 -1.467 -9.925 1.00 62.41 113 ILE A N 1
ATOM 908 C CA . ILE A 1 113 ? -1.331 -2.325 -8.868 1.00 62.41 113 ILE A CA 1
ATOM 909 C C . ILE A 1 113 ? -2.320 -3.439 -8.494 1.00 62.41 113 ILE A C 1
ATOM 911 O O . ILE A 1 113 ? -1.881 -4.582 -8.414 1.00 62.41 113 ILE A O 1
ATOM 915 N N . HIS A 1 114 ? -3.609 -3.126 -8.281 1.00 45.66 114 HIS A N 1
ATOM 916 C CA . HIS A 1 114 ? -4.784 -4.025 -8.325 1.00 45.66 114 HIS A CA 1
ATOM 917 C C . HIS A 1 114 ? -6.016 -3.257 -7.785 1.00 45.66 114 HIS A C 1
ATOM 919 O O . HIS A 1 114 ? -5.890 -2.592 -6.751 1.00 45.66 114 HIS A O 1
ATOM 925 N N . PRO A 1 115 ? -7.238 -3.422 -8.332 1.00 53.16 115 PRO A N 1
ATOM 926 C CA . PRO A 1 115 ? -8.455 -2.779 -7.803 1.00 53.16 115 PRO A CA 1
ATOM 927 C C . PRO A 1 115 ? -8.799 -3.151 -6.342 1.00 53.16 115 PRO A C 1
ATOM 929 O O . PRO A 1 115 ? -9.625 -2.497 -5.712 1.00 53.16 115 PRO A O 1
ATOM 932 N N . SER A 1 116 ? -8.143 -4.161 -5.760 1.00 47.84 116 SER A N 1
ATOM 933 C CA . SER A 1 116 ? -8.310 -4.563 -4.354 1.00 47.84 116 SER A CA 1
ATOM 934 C C . SER A 1 116 ? -7.491 -3.745 -3.344 1.00 47.84 116 SER A C 1
ATOM 936 O O . SER A 1 116 ? -7.660 -3.943 -2.141 1.00 47.84 116 SER A O 1
ATOM 938 N N . LEU A 1 117 ? -6.624 -2.821 -3.785 1.00 45.75 117 LEU A N 1
ATOM 939 C CA . LEU A 1 117 ? -5.866 -1.932 -2.886 1.00 45.75 117 LEU A CA 1
ATOM 940 C C . LEU A 1 117 ? -6.776 -0.929 -2.144 1.00 45.75 117 LEU A C 1
ATOM 942 O O . LEU A 1 117 ? -6.408 -0.413 -1.092 1.00 45.75 117 LEU A O 1
ATOM 946 N N . LEU A 1 118 ? -7.984 -0.699 -2.669 1.00 48.56 118 LEU A N 1
ATOM 947 C CA . LEU A 1 118 ? -9.058 0.052 -2.012 1.00 48.56 118 LEU A CA 1
ATOM 948 C C . LEU A 1 118 ? -9.672 -0.694 -0.816 1.00 48.56 118 LEU A C 1
ATOM 950 O O . LEU A 1 118 ? -10.319 -0.059 0.012 1.00 48.56 118 LEU A O 1
ATOM 954 N N . ALA A 1 119 ? -9.481 -2.014 -0.709 1.00 51.56 119 ALA A N 1
ATOM 955 C CA . ALA A 1 119 ? -10.293 -2.839 0.180 1.00 51.56 119 ALA A CA 1
ATOM 956 C C . ALA A 1 119 ? -9.554 -3.488 1.360 1.00 51.56 119 ALA A C 1
ATOM 958 O O . ALA A 1 119 ? -10.216 -3.794 2.346 1.00 51.56 119 ALA A O 1
ATOM 959 N N . ILE A 1 120 ? -8.239 -3.747 1.320 1.00 43.44 120 ILE A N 1
ATOM 960 C CA . ILE A 1 120 ? -7.630 -4.615 2.351 1.00 43.44 120 ILE A CA 1
ATOM 961 C C . ILE A 1 120 ? -6.246 -4.120 2.792 1.00 43.44 120 ILE A C 1
ATOM 963 O O . ILE A 1 120 ? -5.230 -4.336 2.133 1.00 43.44 120 ILE A O 1
ATOM 967 N N . GLN A 1 121 ? -6.218 -3.496 3.974 1.00 47.62 121 GLN A N 1
ATOM 968 C CA . GLN A 1 121 ? -5.049 -3.477 4.855 1.00 47.62 121 GLN A CA 1
ATOM 969 C C . GLN A 1 121 ? -4.714 -4.928 5.226 1.00 47.62 121 GLN A C 1
ATOM 971 O O . GLN A 1 121 ? -5.350 -5.485 6.107 1.00 47.62 121 GLN A O 1
ATOM 976 N N . ASN A 1 122 ? -3.794 -5.563 4.503 1.00 51.34 122 ASN A N 1
ATOM 977 C CA . ASN A 1 122 ? -2.908 -6.621 5.005 1.00 51.34 122 ASN A CA 1
ATOM 978 C C . ASN A 1 122 ? -2.006 -7.071 3.856 1.00 51.34 122 ASN A C 1
ATOM 980 O O . ASN A 1 122 ? -2.334 -7.963 3.074 1.00 51.34 122 ASN A O 1
ATOM 984 N N . ILE A 1 123 ? -0.852 -6.416 3.743 1.00 55.56 123 ILE A N 1
ATOM 985 C CA . ILE A 1 123 ? 0.233 -6.841 2.859 1.00 55.56 123 ILE A CA 1
ATOM 986 C C . ILE A 1 123 ? 0.843 -8.083 3.515 1.00 55.56 123 ILE A C 1
ATOM 988 O O . ILE A 1 123 ? 1.742 -7.977 4.340 1.00 55.56 123 ILE A O 1
ATOM 992 N N . SER A 1 124 ? 0.275 -9.254 3.220 1.00 68.94 124 SER A N 1
ATOM 993 C CA . SER A 1 124 ? 0.798 -10.541 3.681 1.00 68.94 124 SER A CA 1
ATOM 994 C C . SER A 1 124 ? 2.240 -10.715 3.193 1.00 68.94 124 SER A C 1
ATOM 996 O O . SER A 1 124 ? 2.539 -10.391 2.039 1.00 68.94 124 SER A O 1
ATOM 998 N N . ASP A 1 125 ? 3.117 -11.265 4.038 1.00 66.44 125 ASP A N 1
ATOM 999 C CA . ASP A 1 125 ? 4.524 -11.566 3.719 1.00 66.44 125 ASP A CA 1
ATOM 1000 C C . ASP A 1 125 ? 4.688 -12.346 2.404 1.00 66.44 125 ASP A C 1
ATOM 1002 O O . ASP A 1 125 ? 5.678 -12.190 1.692 1.00 66.44 125 ASP A O 1
ATOM 1006 N N . THR A 1 126 ? 3.663 -13.107 2.019 1.00 73.50 126 THR A N 1
ATOM 1007 C CA . THR A 1 126 ? 3.579 -13.833 0.745 1.00 73.50 126 THR A CA 1
ATOM 1008 C C . THR A 1 126 ? 3.562 -12.911 -0.485 1.00 73.50 126 THR A C 1
ATOM 1010 O O . THR A 1 126 ? 4.220 -13.196 -1.488 1.00 73.50 126 THR A O 1
ATOM 1013 N N . ILE A 1 127 ? 2.870 -11.768 -0.414 1.00 79.44 127 ILE A N 1
ATOM 1014 C CA . ILE A 1 127 ? 2.836 -10.755 -1.482 1.00 79.44 127 ILE A CA 1
ATOM 1015 C C . ILE A 1 127 ? 4.179 -10.021 -1.541 1.00 79.44 127 ILE A C 1
ATOM 1017 O O . ILE A 1 127 ? 4.693 -9.751 -2.628 1.00 79.44 127 ILE A O 1
ATOM 1021 N N . LEU A 1 128 ? 4.782 -9.741 -0.383 1.00 83.44 128 LEU A N 1
ATOM 1022 C CA . LEU A 1 128 ? 6.095 -9.104 -0.296 1.00 83.44 128 LEU A CA 1
ATOM 1023 C C . LEU A 1 128 ? 7.200 -10.000 -0.877 1.00 83.44 128 LEU A C 1
ATOM 1025 O O . LEU A 1 128 ? 8.056 -9.524 -1.626 1.00 83.44 128 LEU A O 1
ATOM 1029 N N . GLU A 1 129 ? 7.168 -11.297 -0.579 1.00 80.50 129 GLU A N 1
ATOM 1030 C CA . GLU A 1 129 ? 8.103 -12.280 -1.124 1.00 80.50 129 GLU A CA 1
ATOM 1031 C C . GLU A 1 129 ? 7.910 -12.470 -2.637 1.00 80.50 129 GLU A C 1
ATOM 1033 O O . GLU A 1 129 ? 8.891 -12.485 -3.388 1.00 80.50 129 GLU A O 1
ATOM 1038 N N . GLY A 1 130 ? 6.659 -12.492 -3.112 1.00 87.44 130 GLY A N 1
ATOM 1039 C CA . GLY A 1 130 ? 6.337 -12.484 -4.541 1.00 87.44 130 GLY A CA 1
ATOM 1040 C C . GLY A 1 130 ? 6.883 -11.247 -5.263 1.00 87.44 130 GLY A C 1
ATOM 1041 O O . GLY A 1 130 ? 7.499 -11.362 -6.327 1.00 87.44 130 GLY A O 1
ATOM 1042 N N . LEU A 1 131 ? 6.743 -10.065 -4.656 1.00 89.12 131 LEU A N 1
ATOM 1043 C CA . LEU A 1 131 ? 7.280 -8.817 -5.196 1.00 89.12 131 LEU A CA 1
ATOM 1044 C C . LEU A 1 131 ? 8.816 -8.827 -5.215 1.00 89.12 131 LEU A C 1
ATOM 1046 O O . LEU A 1 131 ? 9.425 -8.454 -6.218 1.00 89.12 131 LEU A O 1
ATOM 1050 N N . LYS A 1 132 ? 9.452 -9.313 -4.145 1.00 90.81 132 LYS A N 1
ATOM 1051 C CA . LYS A 1 132 ? 10.911 -9.461 -4.049 1.00 90.81 132 LYS A CA 1
ATOM 1052 C C . LYS A 1 132 ? 11.452 -10.407 -5.122 1.00 90.81 132 LYS A C 1
ATOM 1054 O O . LYS A 1 132 ? 12.411 -10.063 -5.810 1.00 90.81 132 LYS A O 1
ATOM 1059 N N . SER A 1 133 ? 10.798 -11.552 -5.316 1.00 92.31 133 SER A N 1
ATOM 1060 C CA . SER A 1 133 ? 11.114 -12.507 -6.382 1.00 92.31 133 SER A CA 1
ATOM 1061 C C . SER A 1 133 ? 10.998 -11.860 -7.765 1.00 92.31 133 SER A C 1
ATOM 1063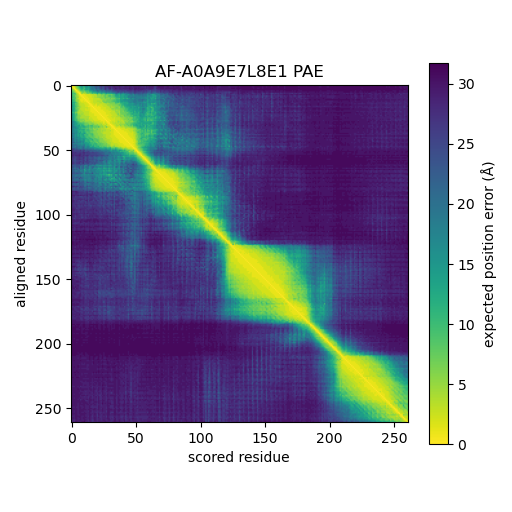 O O . SER A 1 133 ? 11.905 -11.970 -8.595 1.00 92.31 133 SER A O 1
ATOM 1065 N N . LYS A 1 134 ? 9.930 -11.084 -8.000 1.00 91.44 134 LYS A N 1
ATOM 1066 C CA . LYS A 1 134 ? 9.738 -10.391 -9.277 1.00 91.44 134 LYS A CA 1
ATOM 1067 C C . LYS A 1 134 ? 10.802 -9.326 -9.537 1.00 91.44 134 LYS A C 1
ATOM 1069 O O . LYS A 1 134 ? 11.284 -9.210 -10.664 1.00 91.44 134 LYS A O 1
ATOM 1074 N N . VAL A 1 135 ? 11.197 -8.578 -8.509 1.00 95.94 135 VAL A N 1
ATOM 1075 C CA . VAL A 1 135 ? 12.278 -7.587 -8.595 1.00 95.94 135 VAL A CA 1
ATOM 1076 C C . VAL A 1 135 ? 13.606 -8.254 -8.952 1.00 95.94 135 VAL A C 1
ATOM 1078 O O . VAL A 1 135 ? 14.305 -7.757 -9.836 1.00 95.94 135 VAL A O 1
ATOM 1081 N N . GLU A 1 136 ? 13.945 -9.385 -8.332 1.00 95.81 136 GLU A N 1
ATOM 1082 C CA . GLU A 1 136 ? 15.166 -10.122 -8.683 1.00 95.81 136 GLU A CA 1
ATOM 1083 C C . GLU A 1 136 ? 15.112 -10.670 -10.116 1.00 95.81 136 GLU A C 1
ATOM 1085 O O . GLU A 1 136 ? 16.061 -10.484 -10.880 1.00 95.81 136 GLU A O 1
ATOM 1090 N N . GLN A 1 137 ? 13.966 -11.204 -10.553 1.00 95.12 137 GLN A N 1
ATOM 1091 C CA . GLN A 1 137 ? 13.782 -11.632 -11.943 1.00 95.12 137 GLN A CA 1
ATOM 1092 C C . GLN A 1 137 ? 14.013 -10.480 -12.940 1.00 95.12 137 GLN A C 1
ATOM 1094 O O . GLN A 1 137 ? 14.651 -10.664 -13.980 1.00 95.12 137 GLN A O 1
ATOM 1099 N N . LEU A 1 138 ? 13.515 -9.278 -12.632 1.00 92.00 138 LEU A N 1
ATOM 1100 C CA . LEU A 1 138 ? 13.704 -8.094 -13.473 1.00 92.00 138 LEU A CA 1
ATOM 1101 C C . LEU A 1 138 ? 15.161 -7.612 -13.487 1.00 92.00 138 LEU A C 1
ATOM 1103 O O . LEU A 1 138 ? 15.653 -7.194 -14.540 1.00 92.00 138 LEU A O 1
ATOM 1107 N N . LYS A 1 139 ? 15.873 -7.688 -12.357 1.00 93.81 139 LYS A N 1
ATOM 1108 C CA . LYS A 1 139 ? 17.311 -7.376 -12.295 1.00 93.81 139 LYS A CA 1
ATOM 1109 C C . LYS A 1 139 ? 18.126 -8.333 -13.159 1.00 93.81 139 LYS A C 1
ATOM 1111 O O . LYS A 1 139 ? 18.998 -7.881 -13.904 1.00 93.81 139 LYS A O 1
ATOM 1116 N N . ASP A 1 140 ? 17.818 -9.624 -13.113 1.00 95.38 140 ASP A N 1
ATOM 1117 C CA . ASP A 1 140 ? 18.499 -10.625 -13.932 1.00 95.38 140 ASP A CA 1
ATOM 1118 C C . ASP A 1 140 ? 18.219 -10.449 -15.420 1.00 95.38 140 ASP A C 1
ATOM 1120 O O . ASP A 1 140 ? 19.137 -10.524 -16.239 1.00 95.38 140 ASP A O 1
ATOM 1124 N N . GLU A 1 141 ? 16.978 -10.142 -15.789 1.00 94.38 141 GLU A N 1
ATOM 1125 C CA . GLU A 1 141 ? 16.633 -9.842 -17.176 1.00 94.38 141 GLU A CA 1
ATOM 1126 C C . GLU A 1 141 ? 17.353 -8.576 -17.673 1.00 94.38 141 GLU A C 1
ATOM 1128 O O . GLU A 1 141 ? 17.913 -8.565 -18.773 1.00 94.38 141 GLU A O 1
ATOM 1133 N N . LYS A 1 142 ? 17.439 -7.525 -16.844 1.00 93.50 142 LYS A N 1
ATOM 1134 C C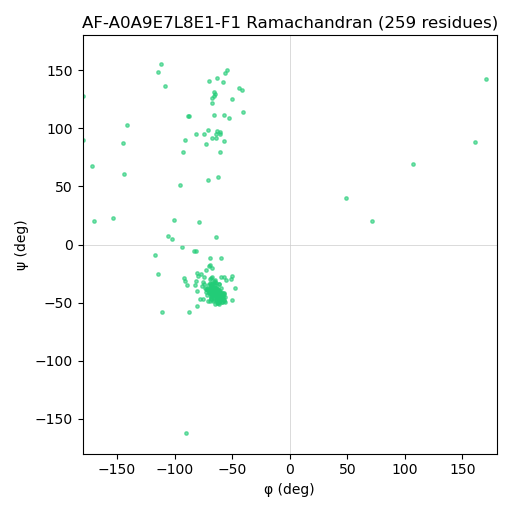A . LYS A 1 142 ? 18.225 -6.318 -17.150 1.00 93.50 142 LYS A CA 1
ATOM 1135 C C . LYS A 1 142 ? 19.707 -6.643 -17.364 1.00 93.50 142 LYS A C 1
ATOM 1137 O O . LYS A 1 142 ? 20.312 -6.130 -18.310 1.00 93.50 142 LYS A O 1
ATOM 1142 N N . ARG A 1 143 ? 20.287 -7.509 -16.528 1.00 95.75 143 ARG A N 1
ATOM 1143 C CA . ARG A 1 143 ? 21.681 -7.966 -16.648 1.00 95.75 143 ARG A CA 1
ATOM 1144 C C . ARG A 1 143 ? 21.904 -8.691 -17.976 1.00 95.75 143 ARG A C 1
ATOM 1146 O O . ARG A 1 143 ? 22.756 -8.277 -18.758 1.00 95.75 143 ARG A O 1
ATOM 1153 N N . LYS A 1 144 ? 21.056 -9.675 -18.292 1.00 95.25 144 LYS A N 1
ATOM 1154 C CA . LYS A 1 144 ? 21.106 -10.442 -19.550 1.00 95.25 144 LYS A CA 1
ATOM 1155 C C . LYS A 1 144 ? 20.999 -9.547 -20.782 1.00 95.25 144 LYS A C 1
ATOM 1157 O O . LYS A 1 144 ? 21.729 -9.740 -21.753 1.00 95.25 144 LYS A O 1
ATOM 1162 N N . ARG A 1 145 ? 20.099 -8.559 -20.766 1.00 94.69 145 ARG A N 1
ATOM 1163 C CA . ARG A 1 145 ? 19.965 -7.593 -21.871 1.00 94.69 145 ARG A CA 1
ATOM 1164 C C . ARG A 1 145 ? 21.228 -6.754 -22.039 1.00 94.69 145 ARG A C 1
ATOM 1166 O O . ARG A 1 145 ? 21.701 -6.601 -23.160 1.00 94.69 145 ARG A O 1
ATOM 1173 N N . THR A 1 146 ? 21.801 -6.281 -20.936 1.00 94.12 146 THR A N 1
ATOM 1174 C CA . THR A 1 146 ? 23.059 -5.519 -20.949 1.00 94.12 146 THR A CA 1
ATOM 1175 C C . THR A 1 146 ? 24.216 -6.349 -21.508 1.00 94.12 146 THR A C 1
ATOM 1177 O O . THR A 1 146 ? 24.963 -5.868 -22.354 1.00 94.12 146 THR A O 1
ATOM 1180 N N . GLU A 1 147 ? 24.334 -7.616 -21.109 1.00 94.81 147 GLU A N 1
ATOM 1181 C CA . GLU A 1 147 ? 25.362 -8.527 -21.626 1.00 94.81 147 GLU A CA 1
ATOM 1182 C C . GLU A 1 147 ? 25.217 -8.779 -23.130 1.00 94.81 147 GLU A C 1
ATOM 1184 O O . GLU A 1 147 ? 26.211 -8.771 -23.856 1.00 94.81 147 GLU A O 1
ATOM 1189 N N . LYS A 1 148 ? 23.986 -8.968 -23.625 1.00 95.62 148 LYS A N 1
ATOM 1190 C CA . LYS A 1 148 ? 23.726 -9.111 -25.066 1.00 95.62 148 LYS A CA 1
ATOM 1191 C C . LYS A 1 148 ? 24.157 -7.864 -25.836 1.00 95.62 148 LYS A C 1
ATOM 1193 O O . LYS A 1 148 ? 24.841 -7.991 -26.847 1.00 95.62 148 LYS A O 1
ATOM 1198 N N . ILE A 1 149 ? 23.803 -6.678 -25.338 1.00 95.06 149 ILE A N 1
ATOM 1199 C CA . ILE A 1 149 ? 24.216 -5.404 -25.942 1.00 95.06 149 ILE A CA 1
ATOM 1200 C C . ILE A 1 149 ? 25.745 -5.298 -25.958 1.00 95.06 149 ILE A C 1
ATOM 1202 O O . ILE A 1 149 ? 26.320 -4.988 -26.998 1.00 95.06 149 ILE A O 1
ATOM 1206 N N . LEU A 1 150 ? 26.415 -5.625 -24.850 1.00 95.38 150 LEU A N 1
ATOM 1207 C CA . LEU A 1 150 ? 27.874 -5.581 -24.768 1.00 95.38 150 LEU A CA 1
ATOM 1208 C C . LEU A 1 150 ? 28.540 -6.529 -25.776 1.00 95.38 150 LEU A C 1
ATOM 1210 O O . LEU A 1 150 ? 29.493 -6.128 -26.439 1.00 95.38 150 LEU A O 1
ATOM 1214 N N . ARG A 1 151 ? 28.021 -7.752 -25.950 1.00 95.88 151 ARG A N 1
ATOM 1215 C CA . ARG A 1 151 ? 28.523 -8.694 -26.966 1.00 95.88 151 ARG A CA 1
ATOM 1216 C C . ARG A 1 151 ? 28.380 -8.137 -28.378 1.00 95.88 151 ARG A C 1
ATOM 1218 O O . ARG A 1 151 ? 29.320 -8.216 -29.161 1.00 95.88 151 ARG A O 1
ATOM 1225 N N . VAL A 1 152 ? 27.225 -7.554 -28.703 1.00 96.00 152 VAL A N 1
ATOM 1226 C CA . VAL A 1 152 ? 26.999 -6.939 -30.022 1.00 96.00 152 VAL A CA 1
ATOM 1227 C C . VAL A 1 152 ? 27.967 -5.778 -30.250 1.00 96.00 152 VAL A C 1
ATOM 1229 O O . VAL A 1 152 ? 28.559 -5.687 -31.323 1.00 96.00 152 VAL A O 1
ATOM 1232 N N . LEU A 1 153 ? 28.190 -4.935 -29.237 1.00 94.38 153 LEU A N 1
ATOM 1233 C CA . LEU A 1 153 ? 29.172 -3.851 -29.307 1.00 94.38 153 L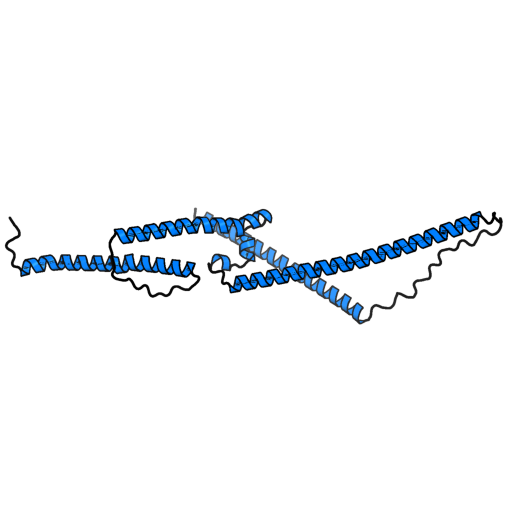EU A CA 1
ATOM 1234 C C . LEU A 1 153 ? 30.592 -4.385 -29.527 1.00 94.38 153 LEU A C 1
ATOM 1236 O O . LEU A 1 153 ? 31.306 -3.865 -30.378 1.00 94.38 153 LEU A O 1
ATOM 1240 N N . GLN A 1 154 ? 30.989 -5.450 -28.828 1.00 94.56 154 GLN A N 1
ATOM 1241 C CA . GLN A 1 154 ? 32.291 -6.093 -29.026 1.00 94.56 154 GLN A CA 1
ATOM 1242 C C . GLN A 1 154 ? 32.466 -6.593 -30.466 1.00 94.56 154 GLN A C 1
ATOM 1244 O O . GLN A 1 154 ? 33.490 -6.308 -31.091 1.00 94.56 154 GLN A O 1
ATOM 1249 N N . VAL A 1 155 ? 31.456 -7.262 -31.030 1.00 96.69 155 VAL A N 1
ATOM 1250 C CA . VAL A 1 155 ? 31.482 -7.711 -32.432 1.00 96.69 155 VAL A CA 1
ATOM 1251 C C . VAL A 1 155 ? 31.627 -6.519 -33.378 1.00 96.69 155 VAL A C 1
ATOM 1253 O O . VAL A 1 155 ? 32.512 -6.523 -34.230 1.00 96.69 155 VAL A O 1
ATOM 1256 N N . TRP A 1 156 ? 30.831 -5.466 -33.187 1.00 96.06 156 TRP A N 1
ATOM 1257 C CA . TRP A 1 156 ? 30.921 -4.243 -33.990 1.00 96.06 156 TRP A CA 1
ATOM 1258 C C . TRP A 1 156 ? 32.305 -3.597 -33.922 1.00 96.06 156 TRP A C 1
ATOM 1260 O O . TRP A 1 156 ? 32.857 -3.213 -34.952 1.00 96.06 156 TRP A O 1
ATOM 1270 N N . THR A 1 157 ? 32.905 -3.518 -32.732 1.00 93.88 157 THR A N 1
ATOM 1271 C CA . THR A 1 157 ? 34.265 -2.983 -32.581 1.00 93.88 157 THR A CA 1
ATOM 1272 C C . THR A 1 157 ? 35.311 -3.852 -33.276 1.00 93.88 157 THR A C 1
ATOM 1274 O O . THR A 1 157 ? 36.221 -3.309 -33.898 1.00 93.88 157 THR A O 1
ATOM 1277 N N . SER A 1 158 ? 35.158 -5.180 -33.251 1.00 94.62 158 SER A N 1
ATOM 1278 C CA . SER A 1 158 ? 36.047 -6.100 -33.968 1.00 94.62 158 SER A CA 1
ATOM 1279 C C . SER A 1 158 ? 35.939 -5.922 -35.486 1.00 94.62 158 SER A C 1
ATOM 1281 O O . SER A 1 158 ? 36.957 -5.796 -36.165 1.00 94.62 158 SER A O 1
ATOM 1283 N N . VAL A 1 159 ? 34.716 -5.814 -36.017 1.00 94.25 159 VAL A N 1
ATOM 1284 C CA . VAL A 1 159 ? 34.474 -5.549 -37.444 1.00 94.25 159 VAL A CA 1
ATOM 1285 C C . VAL A 1 159 ? 35.053 -4.194 -37.853 1.00 94.25 159 VAL A C 1
ATOM 1287 O O . VAL A 1 159 ? 35.769 -4.102 -38.849 1.00 94.25 159 VAL A O 1
ATOM 1290 N N . ALA A 1 160 ? 34.825 -3.143 -37.062 1.00 92.56 160 ALA A N 1
ATOM 1291 C CA . ALA A 1 160 ? 35.391 -1.823 -37.327 1.00 92.56 160 ALA A CA 1
ATOM 1292 C C . ALA A 1 160 ? 36.931 -1.849 -37.340 1.00 92.56 160 ALA A C 1
ATOM 1294 O O . ALA A 1 160 ? 37.551 -1.254 -38.223 1.00 92.56 160 ALA A O 1
ATOM 1295 N N . GLN A 1 161 ? 37.560 -2.579 -36.413 1.00 90.44 161 GLN A N 1
ATOM 1296 C CA . GLN A 1 161 ? 39.013 -2.770 -36.389 1.00 90.44 161 GLN A CA 1
ATOM 1297 C C . GLN A 1 161 ? 39.520 -3.533 -37.620 1.00 90.44 161 GLN A C 1
ATOM 1299 O O . GLN A 1 161 ? 40.521 -3.118 -38.206 1.00 90.44 161 GLN A O 1
ATOM 1304 N N . GLN A 1 162 ? 38.824 -4.588 -38.060 1.00 91.88 162 GLN A N 1
ATOM 1305 C CA . GLN A 1 162 ? 39.170 -5.312 -39.290 1.00 91.88 162 GLN A CA 1
ATOM 1306 C C . GLN A 1 162 ? 39.085 -4.408 -40.525 1.00 91.88 162 GLN A C 1
ATOM 1308 O O . GLN A 1 162 ? 40.014 -4.389 -41.330 1.00 91.88 162 GLN A O 1
ATOM 1313 N N . ILE A 1 163 ? 38.030 -3.596 -40.647 1.00 91.44 163 ILE A N 1
ATOM 1314 C CA . ILE A 1 163 ? 37.870 -2.638 -41.752 1.00 91.44 163 ILE A CA 1
ATOM 1315 C C . ILE A 1 163 ? 38.988 -1.587 -41.732 1.00 91.44 163 ILE A C 1
ATOM 1317 O O . ILE A 1 163 ? 39.554 -1.253 -42.774 1.00 91.44 163 ILE A O 1
ATOM 1321 N N . LEU A 1 164 ? 39.339 -1.059 -40.556 1.00 89.12 164 LEU A N 1
ATOM 1322 C CA . LEU A 1 164 ? 40.437 -0.098 -40.420 1.00 89.12 164 LEU A CA 1
ATOM 1323 C C . LEU A 1 164 ? 41.789 -0.717 -40.792 1.00 89.12 164 LEU A C 1
ATOM 1325 O O . LEU A 1 164 ? 42.575 -0.065 -41.486 1.00 89.12 164 LEU A O 1
ATOM 1329 N N . ALA A 1 165 ? 42.042 -1.963 -40.385 1.00 85.69 165 ALA A N 1
ATOM 1330 C CA . ALA A 1 165 ? 43.241 -2.710 -40.752 1.00 85.69 165 ALA A CA 1
ATOM 1331 C C . ALA A 1 165 ? 43.306 -2.970 -42.267 1.00 85.69 165 ALA A C 1
ATOM 1333 O O . ALA A 1 165 ? 44.333 -2.697 -42.891 1.00 85.69 165 ALA A O 1
ATOM 1334 N N . TRP A 1 166 ? 42.193 -3.392 -42.876 1.00 86.50 166 TRP A N 1
ATOM 1335 C CA . TRP A 1 166 ? 42.064 -3.595 -44.322 1.00 86.50 166 TRP A CA 1
ATOM 1336 C C . TRP A 1 166 ? 42.336 -2.306 -45.106 1.00 86.50 166 TRP A C 1
ATOM 1338 O O . TRP A 1 166 ? 43.186 -2.264 -45.997 1.00 86.50 166 TRP A O 1
ATOM 1348 N N . ASN A 1 167 ? 41.697 -1.204 -44.706 1.00 85.94 167 ASN A N 1
ATOM 1349 C CA . ASN A 1 167 ? 41.914 0.112 -45.303 1.00 85.94 167 ASN A CA 1
ATOM 1350 C C . ASN A 1 167 ? 43.347 0.628 -45.090 1.00 85.94 167 ASN A C 1
ATOM 1352 O O . ASN A 1 167 ? 43.893 1.330 -45.943 1.00 85.94 167 ASN A O 1
ATOM 1356 N N . GLY A 1 168 ? 43.974 0.302 -43.958 1.00 83.12 168 GLY A N 1
ATOM 1357 C CA . GLY A 1 168 ? 45.381 0.593 -43.680 1.00 83.12 168 GLY A CA 1
ATOM 1358 C C . GLY A 1 168 ? 46.321 -0.132 -44.641 1.00 83.12 168 GLY A C 1
ATOM 1359 O O . GLY A 1 168 ? 47.144 0.523 -45.285 1.00 83.12 168 GLY A O 1
ATOM 1360 N N . GLY A 1 169 ? 46.133 -1.446 -44.796 1.00 82.62 169 GLY A N 1
ATOM 1361 C CA . GLY A 1 169 ? 46.891 -2.287 -45.724 1.00 82.62 169 GLY A CA 1
ATOM 1362 C C . GLY A 1 169 ? 46.731 -1.838 -47.174 1.00 82.62 169 GLY A C 1
ATOM 1363 O O . GLY A 1 169 ? 47.726 -1.649 -47.873 1.00 82.62 169 GLY A O 1
ATOM 1364 N N . HIS A 1 170 ? 45.502 -1.533 -47.596 1.00 75.44 170 HIS A N 1
ATOM 1365 C CA . HIS A 1 170 ? 45.217 -0.964 -48.912 1.00 75.44 170 HIS A CA 1
ATOM 1366 C C . HIS A 1 170 ? 45.945 0.375 -49.119 1.00 75.44 170 HIS A C 1
ATOM 1368 O O . HIS A 1 170 ? 46.683 0.549 -50.086 1.00 75.44 170 HIS A O 1
ATOM 1374 N N . ARG A 1 171 ? 45.858 1.319 -48.169 1.00 74.31 171 ARG A N 1
ATOM 1375 C CA . ARG A 1 171 ? 46.588 2.601 -48.252 1.00 74.31 171 ARG A CA 1
ATOM 1376 C C . ARG A 1 171 ? 48.109 2.430 -48.290 1.00 74.31 171 ARG A C 1
ATOM 1378 O O . ARG A 1 171 ? 48.798 3.235 -48.916 1.00 74.31 171 ARG A O 1
ATOM 1385 N N . GLN A 1 172 ? 48.661 1.432 -47.608 1.00 75.69 172 GLN A N 1
ATOM 1386 C CA . GLN A 1 172 ? 50.095 1.122 -47.647 1.00 75.69 172 GLN A CA 1
ATOM 1387 C C . GLN A 1 172 ? 50.505 0.510 -48.985 1.00 75.69 172 GLN A C 1
ATOM 1389 O O . GLN A 1 172 ? 51.493 0.948 -49.568 1.00 75.69 172 GLN A O 1
ATOM 1394 N N . HIS A 1 173 ? 49.704 -0.414 -49.511 1.00 78.38 173 HIS A N 1
ATOM 1395 C CA . HIS A 1 173 ? 49.885 -0.977 -50.843 1.00 78.38 173 HIS A CA 1
ATOM 1396 C C . HIS A 1 173 ? 49.892 0.120 -51.919 1.00 78.38 173 HIS A C 1
ATOM 1398 O O . HIS A 1 173 ? 50.839 0.205 -52.699 1.00 78.38 173 HIS A O 1
ATOM 1404 N N . TYR A 1 174 ? 48.913 1.032 -51.898 1.00 71.75 174 TYR A N 1
ATOM 1405 C CA . TYR A 1 174 ? 48.852 2.164 -52.832 1.00 71.75 174 TYR A CA 1
ATOM 1406 C C . TYR A 1 174 ? 50.039 3.122 -52.688 1.00 71.75 174 TYR A C 1
ATOM 1408 O O . TYR A 1 174 ? 50.580 3.584 -53.693 1.00 71.75 174 TYR A O 1
ATOM 1416 N N . ARG A 1 175 ? 50.487 3.406 -51.457 1.00 77.88 175 ARG A N 1
ATOM 1417 C CA . ARG A 1 175 ? 51.702 4.207 -51.229 1.00 77.88 175 ARG A CA 1
ATOM 1418 C C . ARG A 1 175 ? 52.938 3.530 -51.820 1.00 77.88 175 ARG A C 1
ATOM 1420 O O . ARG A 1 175 ? 53.676 4.176 -52.558 1.00 77.88 175 ARG A O 1
ATOM 1427 N N . ASN A 1 176 ? 53.133 2.241 -51.555 1.00 81.31 176 ASN A N 1
ATOM 1428 C CA . ASN A 1 176 ? 54.280 1.481 -52.053 1.00 81.31 176 ASN A CA 1
ATOM 1429 C C . ASN A 1 176 ? 54.267 1.364 -53.583 1.00 81.31 176 ASN A C 1
ATOM 1431 O O . ASN A 1 176 ? 55.300 1.559 -54.219 1.00 81.31 176 ASN A O 1
ATOM 1435 N N . TRP A 1 177 ? 53.101 1.109 -54.182 1.00 83.31 177 TRP A N 1
ATOM 1436 C CA . TRP A 1 177 ? 52.927 1.103 -55.635 1.00 83.31 177 TRP A CA 1
ATOM 1437 C C . TRP A 1 177 ? 53.278 2.465 -56.246 1.00 83.31 177 TRP A C 1
ATOM 1439 O O . TRP A 1 177 ? 54.087 2.531 -57.168 1.00 83.31 177 TRP A O 1
ATOM 1449 N N . ARG A 1 178 ? 52.774 3.568 -55.671 1.00 74.12 178 ARG A N 1
ATOM 1450 C CA . ARG A 1 178 ? 53.082 4.935 -56.122 1.00 74.12 178 ARG A CA 1
ATOM 1451 C C . ARG A 1 178 ? 54.578 5.251 -56.055 1.00 74.12 178 ARG A C 1
ATOM 1453 O O . ARG A 1 178 ? 55.098 5.861 -56.983 1.00 74.12 178 ARG A O 1
ATOM 1460 N N . HIS A 1 179 ? 55.269 4.848 -54.988 1.00 77.38 179 HIS A N 1
ATOM 1461 C CA . HIS A 1 179 ? 56.725 5.005 -54.889 1.00 77.38 179 HIS A CA 1
ATOM 1462 C C . HIS A 1 179 ? 57.450 4.194 -55.966 1.00 77.38 179 HIS A C 1
ATOM 1464 O O . HIS A 1 179 ? 58.293 4.732 -56.672 1.00 77.38 179 HIS A O 1
ATOM 1470 N N . LYS A 1 180 ? 57.033 2.948 -56.197 1.00 75.38 180 LYS A N 1
ATOM 1471 C CA . LYS A 1 180 ? 57.636 2.074 -57.211 1.00 75.38 180 LYS A CA 1
ATOM 1472 C C . LYS A 1 180 ? 57.444 2.577 -58.647 1.00 75.38 180 LYS A C 1
ATOM 1474 O O . LYS A 1 180 ? 58.313 2.353 -59.485 1.00 75.38 180 LYS A O 1
ATOM 1479 N N . VAL A 1 181 ? 56.336 3.273 -58.917 1.00 70.44 181 VAL A N 1
ATOM 1480 C CA . VAL A 1 181 ? 56.077 3.988 -60.181 1.00 70.44 181 VAL A CA 1
ATOM 1481 C C . VAL A 1 181 ? 56.899 5.280 -60.282 1.00 70.44 181 VAL A C 1
ATOM 1483 O O . VAL A 1 181 ? 57.241 5.698 -61.380 1.00 70.44 181 VAL A O 1
ATOM 1486 N N . LYS A 1 182 ? 57.246 5.909 -59.154 1.00 67.31 182 LYS A N 1
ATOM 1487 C CA . LYS A 1 182 ? 58.050 7.138 -59.114 1.00 67.31 182 LYS A CA 1
ATOM 1488 C C . LYS A 1 182 ? 59.559 6.872 -59.237 1.00 67.31 182 LYS A C 1
ATOM 1490 O O . LYS A 1 182 ? 60.254 7.691 -59.826 1.00 67.31 182 LYS A O 1
ATOM 1495 N N . ASP A 1 183 ? 60.036 5.731 -58.736 1.00 65.50 183 ASP A N 1
ATOM 1496 C CA . ASP A 1 183 ? 61.448 5.315 -58.794 1.00 65.50 183 ASP A CA 1
ATOM 1497 C C . ASP A 1 183 ? 61.833 4.696 -60.152 1.00 65.50 183 ASP A C 1
ATOM 1499 O O . ASP A 1 183 ? 62.991 4.741 -60.563 1.00 65.50 183 ASP A O 1
ATOM 1503 N N . ARG A 1 184 ? 60.861 4.140 -60.891 1.00 53.75 184 ARG A N 1
ATOM 1504 C CA . ARG A 1 184 ? 61.027 3.753 -62.299 1.00 53.75 184 ARG A CA 1
ATOM 1505 C C . ARG A 1 184 ? 60.626 4.938 -63.171 1.00 53.75 184 ARG A C 1
ATOM 1507 O O . ARG A 1 184 ? 59.453 5.071 -63.502 1.00 53.75 184 ARG A O 1
ATOM 1514 N N . GLY A 1 185 ? 61.578 5.810 -63.504 1.00 48.41 185 GLY A N 1
ATOM 1515 C CA . GLY A 1 185 ? 61.358 6.932 -64.425 1.00 48.41 185 GLY A CA 1
ATOM 1516 C C . GLY A 1 185 ? 60.502 6.519 -65.631 1.00 48.41 185 GLY A C 1
ATOM 1517 O O . GLY A 1 185 ? 60.708 5.449 -66.203 1.00 48.41 185 GLY A O 1
ATOM 1518 N N . ALA A 1 186 ? 59.495 7.337 -65.943 1.00 47.22 186 ALA A N 1
ATOM 1519 C CA . ALA A 1 186 ? 58.410 7.004 -66.860 1.00 47.22 186 ALA A CA 1
ATOM 1520 C C . ALA A 1 186 ? 58.901 6.441 -68.209 1.00 47.22 186 ALA A C 1
ATOM 1522 O O . ALA A 1 186 ? 59.626 7.137 -68.921 1.00 47.22 186 ALA A O 1
ATOM 1523 N N . PRO A 1 187 ? 58.441 5.249 -68.632 1.00 44.09 187 PRO A N 1
ATOM 1524 C CA . PRO A 1 187 ? 58.399 4.902 -70.035 1.00 44.09 187 PRO A CA 1
ATOM 1525 C C . PRO A 1 187 ? 57.065 5.379 -70.609 1.00 44.09 187 PRO A C 1
ATOM 1527 O O . PRO A 1 187 ? 55.990 4.862 -70.299 1.00 44.09 187 PRO A O 1
ATOM 1530 N N . SER A 1 188 ? 57.147 6.394 -71.459 1.00 52.62 188 SER A N 1
ATOM 1531 C CA . SER A 1 188 ? 56.081 6.804 -72.360 1.00 52.62 188 SER A CA 1
ATOM 1532 C C . SER A 1 188 ? 55.823 5.676 -73.361 1.00 52.62 188 SER A C 1
ATOM 1534 O O . SER A 1 188 ? 56.541 5.603 -74.348 1.00 52.62 188 SER A O 1
ATOM 1536 N N . GLN A 1 189 ? 54.854 4.787 -73.111 1.00 44.16 189 GLN A N 1
ATOM 1537 C CA . GLN A 1 189 ? 54.113 4.034 -74.140 1.00 44.16 189 GLN A CA 1
ATOM 1538 C C . GLN A 1 189 ? 53.063 3.105 -73.507 1.00 44.16 189 GLN A C 1
ATOM 1540 O O . GLN A 1 189 ? 53.382 2.291 -72.647 1.00 44.16 189 GLN A O 1
ATOM 1545 N N . GLY A 1 190 ? 51.815 3.212 -73.980 1.00 38.25 190 GLY A N 1
ATOM 1546 C CA . GLY A 1 190 ? 50.732 2.267 -73.686 1.00 38.25 190 GLY A CA 1
ATOM 1547 C C . GLY A 1 190 ? 49.658 2.782 -72.724 1.00 38.25 190 GLY A C 1
ATOM 1548 O O . GLY A 1 190 ? 49.517 2.283 -71.612 1.00 38.25 190 GLY A O 1
ATOM 1549 N N . LEU A 1 191 ? 48.858 3.757 -73.165 1.00 48.44 191 LEU A N 1
ATOM 1550 C CA . LEU A 1 191 ? 47.546 4.051 -72.578 1.00 48.44 191 LEU A CA 1
ATOM 1551 C C . LEU A 1 191 ? 46.618 2.843 -72.785 1.00 48.44 191 LEU A C 1
ATOM 1553 O O . LEU A 1 191 ? 46.010 2.722 -73.841 1.00 48.44 191 LEU A O 1
ATOM 1557 N N . ASN A 1 192 ? 46.581 1.931 -71.814 1.00 50.12 192 ASN A N 1
ATOM 1558 C CA . ASN A 1 192 ? 45.430 1.117 -71.393 1.00 50.12 192 ASN A CA 1
ATOM 1559 C C . ASN A 1 192 ? 45.939 -0.090 -70.612 1.00 50.12 192 ASN A C 1
ATOM 1561 O O . ASN A 1 192 ? 46.204 -1.146 -71.180 1.00 50.12 192 ASN A O 1
ATOM 1565 N N . GLN A 1 193 ? 46.086 0.097 -69.303 1.00 47.00 193 GLN A N 1
ATOM 1566 C CA . GLN A 1 193 ? 45.937 -0.939 -68.280 1.00 47.00 193 GLN A CA 1
ATOM 1567 C C . GLN A 1 193 ? 45.993 -0.246 -66.916 1.00 47.00 193 GLN A C 1
ATOM 1569 O O . GLN A 1 193 ? 46.936 -0.363 -66.137 1.00 47.00 193 GLN A O 1
ATOM 1574 N N . HIS A 1 194 ? 44.956 0.545 -66.647 1.00 45.69 194 HIS A N 1
ATOM 1575 C CA . HIS A 1 194 ? 44.518 0.726 -65.272 1.00 45.69 194 HIS A CA 1
ATOM 1576 C C . HIS A 1 194 ? 43.997 -0.647 -64.815 1.00 45.69 194 HIS A C 1
ATOM 1578 O O . HIS A 1 194 ? 43.215 -1.237 -65.565 1.00 45.69 194 HIS A O 1
ATOM 1584 N N . PRO A 1 195 ? 44.380 -1.195 -63.648 1.00 45.66 195 PRO A N 1
ATOM 1585 C CA . PRO A 1 195 ? 43.590 -2.263 -63.066 1.00 45.66 195 PRO A CA 1
ATOM 1586 C C . PRO A 1 195 ? 42.265 -1.617 -62.661 1.00 45.66 195 PRO A C 1
ATOM 1588 O O . PRO A 1 195 ? 42.151 -1.000 -61.602 1.00 45.66 195 PRO A O 1
ATOM 1591 N N . GLU A 1 196 ? 41.276 -1.649 -63.557 1.00 45.59 196 GLU A N 1
ATOM 1592 C CA . GLU A 1 196 ? 39.883 -1.607 -63.127 1.00 45.59 196 GLU A CA 1
ATOM 1593 C C . GLU A 1 196 ? 39.756 -2.571 -61.944 1.00 45.59 196 GLU A C 1
ATOM 1595 O O . GLU A 1 196 ? 40.322 -3.672 -62.001 1.00 45.59 196 GLU A O 1
ATOM 1600 N N . PRO A 1 197 ? 39.085 -2.171 -60.852 1.00 43.56 197 PRO A N 1
ATOM 1601 C CA . PRO A 1 197 ? 38.754 -3.128 -59.821 1.00 43.56 197 PRO A CA 1
ATOM 1602 C C . PRO A 1 197 ? 37.955 -4.214 -60.529 1.00 43.56 197 PRO A C 1
ATOM 1604 O O . PRO A 1 197 ? 36.857 -3.958 -61.018 1.00 43.56 197 PRO A O 1
ATOM 1607 N N . GLN A 1 198 ? 38.534 -5.409 -60.646 1.00 37.34 198 GLN A N 1
ATOM 1608 C CA . GLN A 1 198 ? 37.758 -6.576 -61.003 1.00 37.34 198 GLN A CA 1
ATOM 1609 C C . GLN A 1 198 ? 36.733 -6.707 -59.884 1.00 37.34 198 GLN A C 1
ATOM 1611 O O . GLN A 1 198 ? 37.033 -7.211 -58.802 1.00 37.34 198 GLN A O 1
ATOM 1616 N N . ALA A 1 199 ? 35.534 -6.186 -60.140 1.00 43.47 199 ALA A N 1
ATOM 1617 C CA . ALA A 1 199 ? 34.328 -6.699 -59.547 1.00 43.47 199 ALA A CA 1
ATOM 1618 C C . ALA A 1 199 ? 34.314 -8.169 -59.957 1.00 43.47 199 ALA A C 1
ATOM 1620 O O . ALA A 1 199 ? 33.854 -8.535 -61.037 1.00 43.47 199 ALA A O 1
ATOM 1621 N N . GLN A 1 200 ? 34.930 -9.011 -59.126 1.00 35.94 200 GLN A N 1
ATOM 1622 C CA . GLN A 1 200 ? 34.511 -10.389 -59.056 1.00 35.94 200 GLN A CA 1
ATOM 1623 C C . GLN A 1 200 ? 33.014 -10.294 -58.805 1.00 35.94 200 GLN A C 1
ATOM 1625 O O . GLN A 1 200 ? 32.590 -9.802 -57.760 1.00 35.94 200 GLN A O 1
ATOM 1630 N N . GLU A 1 201 ? 32.232 -10.649 -59.824 1.00 41.00 201 GLU A N 1
ATOM 1631 C CA . GLU A 1 201 ? 30.840 -11.006 -59.644 1.00 41.00 201 GLU A CA 1
ATOM 1632 C C . GLU A 1 201 ? 30.767 -11.844 -58.367 1.00 41.00 201 GLU A C 1
ATOM 1634 O O . GLU A 1 201 ? 31.329 -12.942 -58.299 1.00 41.00 201 GLU A O 1
ATOM 1639 N N . GLU A 1 202 ? 30.098 -11.313 -57.347 1.00 43.97 202 GLU A N 1
ATOM 1640 C CA . GLU A 1 202 ? 29.576 -12.095 -56.240 1.00 43.97 202 GLU A CA 1
ATOM 1641 C C . GLU A 1 202 ? 28.572 -13.099 -56.823 1.00 43.97 202 GLU A C 1
ATOM 1643 O O . GLU A 1 202 ? 27.362 -12.910 -56.796 1.00 43.97 202 GLU A O 1
ATOM 1648 N N . LYS A 1 203 ? 29.081 -14.188 -57.397 1.00 46.31 203 LYS A N 1
ATOM 1649 C CA . LYS A 1 203 ? 28.306 -15.375 -57.769 1.00 46.31 203 LYS A CA 1
ATOM 1650 C C . LYS A 1 203 ? 28.455 -16.496 -56.746 1.00 46.31 203 LYS A C 1
ATOM 1652 O O . LYS A 1 203 ? 28.148 -17.640 -57.043 1.00 46.31 203 LYS A O 1
ATOM 1657 N N . HIS A 1 204 ? 28.858 -16.162 -55.518 1.00 42.41 204 HIS A N 1
ATOM 1658 C CA . HIS A 1 204 ? 28.847 -17.083 -54.381 1.00 42.41 204 HIS A CA 1
ATOM 1659 C C . HIS A 1 204 ? 28.481 -16.380 -53.064 1.00 42.41 204 HIS A C 1
ATOM 1661 O O . HIS A 1 204 ? 29.255 -16.377 -52.116 1.00 42.41 204 HIS A O 1
ATOM 1667 N N . ALA A 1 205 ? 27.283 -15.797 -52.990 1.00 42.81 205 ALA A N 1
ATOM 1668 C CA . ALA A 1 205 ? 26.581 -15.578 -51.713 1.00 42.81 205 ALA A CA 1
ATOM 1669 C C . ALA A 1 205 ? 25.050 -15.509 -51.889 1.00 42.81 205 ALA A C 1
ATOM 1671 O O . ALA A 1 205 ? 24.342 -14.909 -51.086 1.00 42.81 205 ALA A O 1
ATOM 1672 N N . GLY A 1 206 ? 24.529 -16.099 -52.969 1.00 45.12 206 GLY A N 1
ATOM 1673 C CA . GLY A 1 206 ? 23.126 -15.983 -53.365 1.00 45.12 206 GLY A CA 1
ATOM 1674 C C . GLY A 1 206 ? 22.268 -17.218 -53.114 1.00 45.12 206 GLY A C 1
ATOM 1675 O O . GLY A 1 206 ? 21.134 -17.231 -53.561 1.00 45.12 206 GLY A O 1
ATOM 1676 N N . GLU A 1 207 ? 22.752 -18.259 -52.438 1.00 50.94 207 GLU A N 1
ATOM 1677 C CA . GLU A 1 207 ? 21.946 -19.455 -52.158 1.00 50.94 207 GLU A CA 1
ATOM 1678 C C . GLU A 1 207 ? 22.303 -20.017 -50.785 1.00 50.94 207 GLU A C 1
ATOM 1680 O O . GLU A 1 207 ? 23.190 -20.850 -50.634 1.00 50.94 207 GLU A O 1
ATOM 1685 N N . GLY A 1 208 ? 21.632 -19.515 -49.752 1.00 48.31 208 GLY A N 1
ATOM 1686 C CA . GLY A 1 208 ? 21.890 -19.985 -48.396 1.00 48.31 208 GLY A CA 1
ATOM 1687 C C . GLY A 1 208 ? 20.908 -19.514 -47.337 1.00 48.31 208 GLY A C 1
ATOM 1688 O O . GLY A 1 208 ? 21.260 -19.555 -46.172 1.00 48.31 208 GLY A O 1
ATOM 1689 N N . ALA A 1 209 ? 19.699 -19.077 -47.700 1.00 54.19 209 ALA A N 1
ATOM 1690 C CA . ALA A 1 209 ? 18.606 -19.142 -46.735 1.00 54.19 209 ALA A CA 1
ATOM 1691 C C . ALA A 1 209 ? 18.002 -20.532 -46.891 1.00 54.19 209 ALA A C 1
ATOM 1693 O O . ALA A 1 209 ? 17.423 -20.841 -47.942 1.00 54.19 209 ALA A O 1
ATOM 1694 N N . THR A 1 210 ? 18.185 -21.382 -45.884 1.00 67.38 210 THR A N 1
ATOM 1695 C CA . THR A 1 210 ? 17.560 -22.708 -45.883 1.00 67.38 210 THR A CA 1
ATOM 1696 C C . THR A 1 210 ? 16.049 -22.545 -46.088 1.00 67.38 210 THR A C 1
ATOM 1698 O O . THR A 1 210 ? 15.455 -21.532 -45.708 1.00 67.38 210 THR A O 1
ATOM 1701 N N . LYS A 1 211 ? 15.383 -23.531 -46.704 1.00 68.62 211 LYS A N 1
ATOM 1702 C CA . LYS A 1 211 ? 13.916 -23.501 -46.895 1.00 68.62 211 LYS A CA 1
ATOM 1703 C C . LYS A 1 211 ? 13.184 -23.209 -45.569 1.00 68.62 211 LYS A C 1
ATOM 1705 O O . LYS A 1 211 ? 12.144 -22.563 -45.570 1.00 68.62 211 LYS A O 1
ATOM 1710 N N . GLN A 1 212 ? 13.799 -23.625 -44.461 1.00 63.31 212 GLN A N 1
ATOM 1711 C CA . GLN A 1 212 ? 13.391 -23.388 -43.084 1.00 63.31 212 GLN A CA 1
ATOM 1712 C C . GLN A 1 212 ? 13.516 -21.918 -42.646 1.00 63.31 212 GLN A C 1
ATOM 1714 O O . GLN A 1 212 ? 12.545 -21.378 -42.129 1.00 63.31 212 GLN A O 1
ATOM 1719 N N . GLU A 1 213 ? 14.634 -21.234 -42.911 1.00 68.06 213 GLU A N 1
ATOM 1720 C CA . GLU A 1 213 ? 14.784 -19.799 -42.598 1.00 68.06 213 GLU A CA 1
ATOM 1721 C C . GLU A 1 213 ? 13.808 -18.926 -43.387 1.00 68.06 213 GLU A C 1
ATOM 1723 O O . GLU A 1 213 ? 13.214 -18.000 -42.836 1.00 68.06 213 GLU A O 1
ATOM 1728 N N . ARG A 1 214 ? 13.572 -19.240 -44.669 1.00 70.06 214 ARG A N 1
ATOM 1729 C CA . ARG A 1 214 ? 12.572 -18.510 -45.470 1.00 70.06 214 ARG A CA 1
ATOM 1730 C C . ARG A 1 214 ? 11.164 -18.674 -44.901 1.00 70.06 214 ARG A C 1
ATOM 1732 O O . ARG A 1 214 ? 10.374 -17.732 -44.910 1.00 70.06 214 ARG A O 1
ATOM 1739 N N . GLU A 1 215 ? 10.848 -19.859 -44.389 1.00 72.69 215 GLU A N 1
ATOM 1740 C CA . GLU A 1 215 ? 9.556 -20.134 -43.768 1.00 72.69 215 GLU A CA 1
ATOM 1741 C C . GLU A 1 215 ? 9.435 -19.512 -42.368 1.00 72.69 215 GLU A C 1
ATOM 1743 O O . GLU A 1 215 ? 8.352 -19.087 -41.975 1.00 72.69 215 GLU A O 1
ATOM 1748 N N . GLU A 1 216 ? 10.535 -19.404 -41.623 1.00 77.50 216 GLU A N 1
ATOM 1749 C CA . GLU A 1 216 ? 10.579 -18.754 -40.311 1.00 77.50 216 GLU A CA 1
ATOM 1750 C C . GLU A 1 216 ? 10.432 -17.232 -40.407 1.00 77.50 216 GLU A C 1
ATOM 1752 O O . GLU A 1 216 ? 9.697 -16.638 -39.614 1.00 77.50 216 GLU A O 1
ATOM 1757 N N . VAL A 1 217 ? 11.027 -16.603 -41.424 1.00 77.88 217 VAL A N 1
ATOM 1758 C CA . VAL A 1 217 ? 10.799 -15.182 -41.730 1.00 77.88 217 VAL A CA 1
ATOM 1759 C C . VAL A 1 217 ? 9.338 -14.947 -42.121 1.00 77.88 217 VAL A C 1
ATOM 1761 O O . VAL A 1 217 ? 8.709 -14.028 -41.598 1.00 77.88 217 VAL A O 1
ATOM 1764 N N . ARG A 1 218 ? 8.754 -15.820 -42.958 1.00 74.50 218 ARG A N 1
ATOM 1765 C CA . ARG A 1 218 ? 7.333 -15.735 -43.342 1.00 74.50 218 ARG A CA 1
ATOM 1766 C C . ARG A 1 218 ? 6.405 -15.866 -42.129 1.00 74.50 218 ARG A C 1
ATOM 1768 O O . ARG A 1 218 ? 5.515 -15.042 -41.950 1.00 74.50 218 ARG A O 1
ATOM 1775 N N . ARG A 1 219 ? 6.660 -16.843 -41.250 1.00 78.31 219 ARG A N 1
ATOM 1776 C CA . ARG A 1 219 ? 5.906 -17.032 -39.996 1.00 78.31 219 ARG A CA 1
ATOM 1777 C C . ARG A 1 219 ? 6.093 -15.875 -39.018 1.00 78.31 219 ARG A C 1
ATOM 1779 O O . ARG A 1 219 ? 5.169 -15.550 -38.281 1.00 78.31 219 ARG A O 1
ATOM 1786 N N . SER A 1 220 ? 7.277 -15.270 -38.976 1.00 78.88 220 SER A N 1
ATOM 1787 C CA . SER A 1 220 ? 7.541 -14.113 -38.114 1.00 78.88 220 SER A CA 1
ATOM 1788 C C . SER A 1 220 ? 6.778 -12.883 -38.593 1.00 78.88 220 SER A C 1
ATOM 1790 O O . SER A 1 220 ? 6.177 -12.200 -37.769 1.00 78.88 220 SER A O 1
ATOM 1792 N N . HIS A 1 221 ? 6.717 -12.662 -39.908 1.00 83.50 221 HIS A N 1
ATOM 1793 C CA . HIS A 1 221 ? 5.926 -11.582 -40.491 1.00 83.50 221 HIS A CA 1
ATOM 1794 C C . HIS A 1 221 ? 4.418 -11.778 -40.251 1.00 83.50 221 HIS A C 1
ATOM 1796 O O . HIS A 1 221 ? 3.757 -10.836 -39.819 1.00 83.50 221 HIS A O 1
ATOM 1802 N N . GLU A 1 222 ? 3.888 -12.996 -40.425 1.00 79.62 222 GLU A N 1
ATOM 1803 C CA . GLU A 1 222 ? 2.478 -13.311 -40.120 1.00 79.62 222 GLU A CA 1
ATOM 1804 C C . GLU A 1 222 ? 2.156 -13.094 -38.629 1.00 79.62 222 GLU A C 1
ATOM 1806 O O . GLU A 1 222 ? 1.130 -12.511 -38.278 1.00 79.62 222 GLU A O 1
ATOM 1811 N N . ARG A 1 223 ? 3.055 -13.498 -37.720 1.00 78.94 223 ARG A N 1
ATOM 1812 C CA . ARG A 1 223 ? 2.890 -13.240 -36.278 1.00 78.94 223 ARG A CA 1
ATOM 1813 C C . ARG A 1 223 ? 2.883 -11.748 -35.964 1.00 78.94 223 ARG A C 1
ATOM 1815 O O . ARG A 1 223 ? 2.117 -11.313 -35.108 1.00 78.94 223 ARG A O 1
ATOM 1822 N N . GLU A 1 224 ? 3.717 -10.960 -36.631 1.00 77.44 224 GLU A N 1
ATOM 1823 C CA . GLU A 1 224 ? 3.753 -9.516 -36.415 1.00 77.44 224 GLU A CA 1
ATOM 1824 C C . GLU A 1 224 ? 2.491 -8.818 -36.942 1.00 77.44 224 GLU A C 1
ATOM 1826 O O . GLU A 1 224 ? 1.953 -7.947 -36.257 1.00 77.44 224 GLU A O 1
ATOM 1831 N N . GLU A 1 225 ? 1.945 -9.269 -38.077 1.00 80.00 225 GLU A N 1
ATOM 1832 C CA . GLU A 1 225 ? 0.657 -8.794 -38.597 1.00 80.00 225 GLU A CA 1
ATOM 1833 C C . GLU A 1 225 ? -0.500 -9.121 -37.650 1.00 80.00 225 GLU A C 1
ATOM 1835 O O . GLU A 1 225 ? -1.252 -8.217 -37.279 1.00 80.00 225 GLU A O 1
ATOM 1840 N N . THR A 1 226 ? -0.594 -10.366 -37.162 1.00 81.38 226 THR A N 1
ATOM 1841 C CA . THR A 1 226 ? -1.636 -10.742 -36.185 1.00 81.38 226 THR A CA 1
ATOM 1842 C C . THR A 1 226 ? -1.540 -9.918 -34.901 1.00 81.38 226 THR A C 1
ATOM 1844 O O . THR A 1 226 ? -2.554 -9.480 -34.357 1.00 81.38 226 THR A O 1
ATOM 1847 N N . ARG A 1 227 ? -0.317 -9.610 -34.453 1.00 76.69 227 ARG A N 1
ATOM 1848 C CA . ARG A 1 227 ? -0.074 -8.781 -33.269 1.00 76.69 227 ARG A CA 1
ATOM 1849 C C . ARG A 1 227 ? -0.422 -7.312 -33.511 1.00 76.69 227 ARG A C 1
ATOM 1851 O O . ARG A 1 227 ? -0.879 -6.633 -32.592 1.00 76.69 227 ARG A O 1
ATOM 1858 N N . GLY A 1 228 ? -0.204 -6.808 -34.724 1.00 83.62 228 GLY A N 1
ATOM 1859 C CA . GLY A 1 228 ? -0.648 -5.479 -35.141 1.00 83.62 228 GLY A CA 1
ATOM 1860 C C . GLY A 1 228 ? -2.173 -5.372 -35.182 1.00 83.62 228 GLY A C 1
ATOM 1861 O O . GLY A 1 228 ? -2.738 -4.370 -34.746 1.00 83.62 228 GLY A O 1
ATOM 1862 N N . GLU A 1 229 ? -2.850 -6.420 -35.643 1.00 81.38 229 GLU 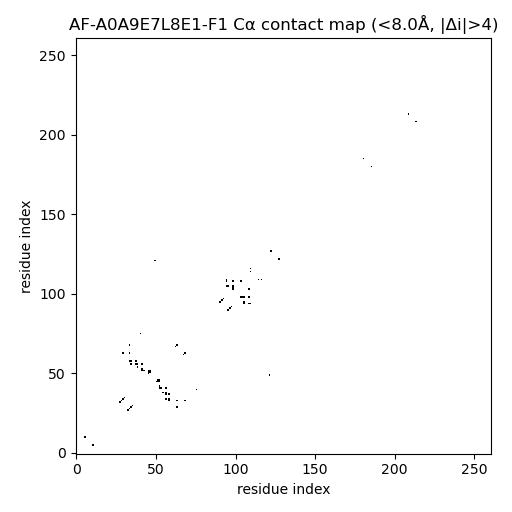A N 1
ATOM 1863 C CA . GLU A 1 229 ? -4.308 -6.468 -35.711 1.00 81.38 229 GLU A CA 1
ATOM 1864 C C . GLU A 1 229 ? -4.963 -6.600 -34.326 1.00 81.38 229 GLU A C 1
ATOM 1866 O O . GLU A 1 229 ? -5.949 -5.916 -34.048 1.00 81.38 229 GLU A O 1
ATOM 1871 N N . GLU A 1 230 ? -4.378 -7.382 -33.414 1.00 77.50 230 GLU A N 1
ATOM 1872 C CA . GLU A 1 230 ? -4.794 -7.419 -32.005 1.00 77.50 230 GLU A CA 1
ATOM 1873 C C . GLU A 1 230 ? -4.637 -6.060 -31.318 1.00 77.50 230 GLU A C 1
ATOM 1875 O O . GLU A 1 230 ? -5.560 -5.614 -30.638 1.00 77.50 230 GLU A O 1
ATOM 1880 N N . ARG A 1 231 ? -3.518 -5.356 -31.540 1.00 78.50 231 ARG A N 1
ATOM 1881 C CA . ARG A 1 231 ? -3.319 -3.999 -30.998 1.00 78.50 231 ARG A CA 1
ATOM 1882 C C . ARG A 1 231 ? -4.411 -3.040 -31.469 1.00 78.50 231 ARG A C 1
ATOM 1884 O O . ARG A 1 231 ? -5.030 -2.382 -30.642 1.00 78.50 231 ARG A O 1
ATOM 1891 N N . ARG A 1 232 ? -4.735 -3.048 -32.767 1.00 85.44 232 ARG A N 1
ATOM 1892 C CA . ARG A 1 232 ? -5.827 -2.227 -33.323 1.00 85.44 232 ARG A CA 1
ATOM 1893 C C . ARG A 1 232 ? -7.193 -2.571 -32.720 1.00 85.44 232 ARG A C 1
ATOM 1895 O O . ARG A 1 232 ? -8.027 -1.683 -32.574 1.00 85.44 232 ARG A O 1
ATOM 1902 N N . LYS A 1 233 ? -7.453 -3.841 -32.383 1.00 85.81 233 LYS A N 1
ATOM 1903 C CA . LYS A 1 233 ? -8.692 -4.246 -31.694 1.00 85.81 233 LYS A CA 1
ATOM 1904 C C . LYS A 1 233 ? -8.737 -3.721 -30.259 1.00 85.81 233 LYS A C 1
ATOM 1906 O O . LYS A 1 233 ? -9.778 -3.226 -29.843 1.00 85.81 233 LYS A O 1
ATOM 1911 N N . VAL A 1 234 ? -7.623 -3.789 -29.530 1.00 82.19 234 VAL A N 1
ATOM 1912 C CA . VAL A 1 234 ? -7.520 -3.250 -28.163 1.00 82.19 234 VAL A CA 1
ATOM 1913 C C . VAL A 1 234 ? -7.725 -1.735 -28.154 1.00 82.19 234 VAL A C 1
ATOM 1915 O O . VAL A 1 234 ? -8.480 -1.240 -27.319 1.00 82.19 234 VAL A O 1
ATOM 1918 N N . ASP A 1 235 ? -7.143 -1.017 -29.116 1.00 85.88 235 ASP A N 1
ATOM 1919 C CA . ASP A 1 235 ? -7.318 0.434 -29.237 1.00 85.88 235 ASP A CA 1
ATOM 1920 C C . ASP A 1 235 ? -8.790 0.804 -29.489 1.00 85.88 235 ASP A C 1
ATOM 1922 O O . ASP A 1 235 ? -9.336 1.653 -28.786 1.00 85.88 235 ASP A O 1
ATOM 1926 N N . LYS A 1 236 ? -9.481 0.085 -30.390 1.00 86.94 236 LYS A N 1
ATOM 1927 C CA . LYS A 1 236 ? -10.924 0.275 -30.643 1.00 86.94 236 LYS A CA 1
ATOM 1928 C C . LYS A 1 236 ? -11.796 -0.001 -29.416 1.00 86.94 236 LYS A C 1
ATOM 1930 O O . LYS A 1 236 ? -12.764 0.715 -29.183 1.00 86.94 236 LYS A O 1
ATOM 1935 N N . ILE A 1 237 ? -11.468 -1.023 -28.622 1.00 84.62 237 ILE A N 1
ATOM 1936 C CA . ILE A 1 237 ? -12.187 -1.319 -27.370 1.00 84.62 237 ILE A CA 1
ATOM 1937 C C . ILE A 1 237 ? -11.957 -0.196 -26.350 1.00 84.62 237 ILE A C 1
ATOM 1939 O O . ILE A 1 237 ? -12.886 0.214 -25.656 1.00 84.62 237 ILE A O 1
ATOM 1943 N N . GLY A 1 238 ? -10.732 0.326 -26.270 1.00 84.50 238 GLY A N 1
ATOM 1944 C CA . GLY A 1 238 ? -10.401 1.453 -25.401 1.00 84.50 238 GLY A CA 1
ATOM 1945 C C . GLY A 1 238 ? -11.094 2.757 -25.805 1.00 84.50 238 GLY A C 1
ATOM 1946 O O . GLY A 1 238 ? -11.443 3.552 -24.936 1.00 84.50 238 GLY A O 1
ATOM 1947 N N . GLU A 1 239 ? -11.301 2.991 -27.101 1.00 81.75 239 GLU A N 1
ATOM 1948 C CA . GLU A 1 239 ? -12.087 4.124 -27.606 1.00 81.75 239 GLU A CA 1
ATOM 1949 C C . GLU A 1 239 ? -13.576 3.970 -27.284 1.00 81.75 239 GLU A C 1
ATOM 1951 O O . GLU A 1 239 ? -14.144 4.871 -26.669 1.00 81.75 239 GLU A O 1
ATOM 1956 N N . ALA A 1 240 ? -14.175 2.808 -27.567 1.00 79.69 240 ALA A N 1
ATOM 1957 C CA . ALA A 1 240 ? -15.582 2.544 -27.254 1.00 79.69 240 ALA A CA 1
ATOM 1958 C C . ALA A 1 240 ? -15.888 2.732 -25.758 1.00 79.69 240 ALA A C 1
ATOM 1960 O O . ALA A 1 240 ? -16.863 3.378 -25.388 1.00 79.69 240 ALA A O 1
ATOM 1961 N N . LYS A 1 241 ? -14.995 2.256 -24.882 1.00 79.00 241 LYS A N 1
ATOM 1962 C CA . LYS A 1 241 ? -15.164 2.381 -23.429 1.00 79.00 241 LYS A CA 1
ATOM 1963 C C . LYS A 1 241 ? -15.040 3.824 -22.923 1.00 79.00 241 LYS A C 1
ATOM 1965 O O . LYS A 1 241 ? -15.636 4.174 -21.909 1.00 79.00 241 LYS A O 1
ATOM 1970 N N . ARG A 1 242 ? -14.270 4.673 -23.616 1.00 78.69 242 ARG A N 1
ATOM 1971 C CA . ARG A 1 242 ? -14.185 6.114 -23.317 1.00 78.69 242 ARG A CA 1
ATOM 1972 C C . ARG A 1 242 ? -15.432 6.866 -23.768 1.00 78.69 242 ARG A C 1
ATOM 1974 O O . ARG A 1 242 ? -15.825 7.826 -23.112 1.00 78.69 242 ARG A O 1
ATOM 1981 N N . GLU A 1 243 ? -16.035 6.441 -24.870 1.00 76.62 243 GLU A N 1
ATOM 1982 C CA . GLU A 1 243 ? -17.268 7.032 -25.388 1.00 76.62 243 GLU A CA 1
ATOM 1983 C C . GLU A 1 243 ? -18.484 6.642 -24.532 1.00 76.62 243 GLU A C 1
ATOM 1985 O O . GLU A 1 243 ? -19.292 7.507 -24.207 1.00 76.62 243 GLU A O 1
ATOM 1990 N N . GLU A 1 244 ? -18.537 5.401 -24.032 1.00 73.62 244 GLU A N 1
ATOM 1991 C CA . GLU A 1 244 ? -19.532 4.972 -23.036 1.00 73.62 244 GLU A CA 1
ATOM 1992 C C . GLU A 1 244 ? -19.450 5.802 -21.746 1.00 73.62 244 GLU A C 1
ATOM 1994 O O . GLU A 1 244 ? -20.473 6.301 -21.277 1.00 73.62 244 GLU A O 1
ATOM 1999 N N . HIS A 1 245 ? -18.244 6.027 -21.209 1.00 71.69 245 HIS A N 1
ATOM 2000 C CA . HIS A 1 245 ? -18.067 6.847 -20.002 1.00 71.69 245 HIS A CA 1
ATOM 2001 C C . HIS A 1 245 ? -18.535 8.293 -20.215 1.00 71.69 245 HIS A C 1
ATOM 2003 O O . HIS A 1 245 ? -19.198 8.864 -19.355 1.00 71.69 245 HIS A O 1
ATOM 2009 N N . ARG A 1 246 ? -18.257 8.863 -21.397 1.00 74.06 246 ARG A N 1
ATOM 2010 C CA . ARG A 1 246 ? -18.709 10.212 -21.764 1.00 74.06 246 ARG A CA 1
ATOM 2011 C C . ARG A 1 246 ? -20.236 10.292 -21.873 1.00 74.06 246 ARG A C 1
ATOM 2013 O O . ARG A 1 246 ? -20.823 11.256 -21.398 1.00 74.06 246 ARG A O 1
ATOM 2020 N N . SER A 1 247 ? -20.878 9.273 -22.448 1.00 67.50 247 SER A N 1
ATOM 2021 C CA . SER A 1 247 ? -22.343 9.219 -22.555 1.00 67.50 247 SER A CA 1
ATOM 2022 C C . SER A 1 247 ? -23.043 9.022 -21.202 1.00 67.50 247 SER A C 1
ATOM 2024 O O . SER A 1 247 ? -24.117 9.578 -20.983 1.00 67.50 247 SER A O 1
ATOM 2026 N N . GLY A 1 248 ? -22.423 8.280 -20.276 1.00 66.81 248 GLY A N 1
ATOM 2027 C CA . GLY A 1 248 ? -22.930 8.107 -18.913 1.00 66.81 248 GLY A CA 1
ATOM 2028 C C . GLY A 1 248 ? -22.876 9.404 -18.106 1.00 66.81 248 GLY A C 1
ATOM 2029 O O . GLY A 1 248 ? -23.858 9.771 -17.468 1.00 66.81 248 GLY A O 1
ATOM 2030 N N . GLU A 1 249 ? -21.771 10.145 -18.209 1.00 64.25 249 GLU A N 1
ATOM 2031 C CA . GLU A 1 249 ? -21.618 11.449 -17.553 1.00 64.25 249 GLU A CA 1
ATOM 2032 C C . GLU A 1 249 ? -22.600 12.495 -18.104 1.00 64.25 249 GLU A C 1
ATOM 2034 O O . GLU A 1 249 ? -23.146 13.286 -17.338 1.00 64.25 249 GLU A O 1
ATOM 2039 N N . GLU A 1 250 ? -22.882 12.488 -19.412 1.00 63.41 250 GLU A N 1
ATOM 2040 C CA . GLU A 1 250 ? -23.891 13.374 -20.010 1.00 63.41 250 GLU A CA 1
ATOM 2041 C C . GLU A 1 250 ? -25.322 13.016 -19.568 1.00 63.41 250 GLU A C 1
ATOM 2043 O O . GLU A 1 250 ? -26.118 13.924 -19.328 1.00 63.41 250 GLU A O 1
ATOM 2048 N N . SER A 1 251 ? -25.632 11.727 -19.379 1.00 60.31 251 SER A N 1
ATOM 2049 C CA . SER A 1 251 ? -26.933 11.260 -18.873 1.00 60.31 251 SER A CA 1
ATOM 2050 C C . SER A 1 251 ? -27.165 11.641 -17.407 1.00 60.31 251 SER A C 1
ATOM 2052 O O . SER A 1 251 ? -28.231 12.151 -17.070 1.00 60.31 251 SER A O 1
ATOM 2054 N N . GLU A 1 252 ? -26.171 11.448 -16.533 1.00 59.72 252 GLU A N 1
ATOM 2055 C CA . GLU A 1 252 ? -26.270 11.827 -15.112 1.00 59.72 252 GLU A CA 1
ATOM 2056 C C . GLU A 1 252 ? -26.379 13.353 -14.938 1.00 59.72 252 GLU A C 1
ATOM 2058 O O . GLU A 1 252 ? -27.044 13.858 -14.025 1.00 59.72 252 GLU A O 1
ATOM 2063 N N . HIS A 1 253 ? -25.756 14.121 -15.838 1.00 58.06 253 HIS A N 1
ATOM 2064 C CA . HIS A 1 253 ? -25.815 15.577 -15.781 1.00 58.06 253 HIS A CA 1
ATOM 2065 C C . HIS A 1 253 ? -27.145 16.160 -16.296 1.00 58.06 253 HIS A C 1
ATOM 2067 O O . HIS A 1 253 ? -27.526 17.255 -15.871 1.00 58.06 253 HIS A O 1
ATOM 2073 N N . GLU A 1 254 ? -27.851 15.446 -17.178 1.00 58.78 254 GLU A N 1
ATOM 2074 C CA . GLU A 1 254 ? -29.214 15.764 -17.636 1.00 58.78 254 GLU A CA 1
ATOM 2075 C C . GLU A 1 254 ? -30.255 15.418 -16.558 1.00 58.78 254 GLU A C 1
ATOM 2077 O O . GLU A 1 254 ? -31.047 16.282 -16.175 1.00 58.78 254 GLU A O 1
ATOM 2082 N N . GLU A 1 255 ? -30.161 14.228 -15.955 1.00 56.16 255 GLU A N 1
ATOM 2083 C CA . GLU A 1 255 ? -31.083 13.760 -14.907 1.00 56.16 255 GLU A CA 1
ATOM 2084 C C . GLU A 1 255 ? -31.039 14.660 -13.655 1.00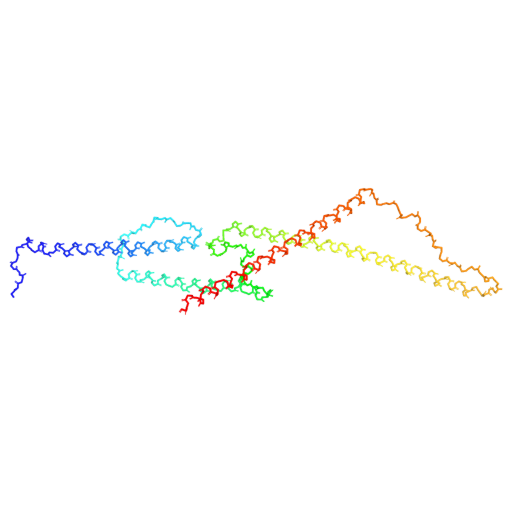 56.16 255 GLU A C 1
ATOM 2086 O O . GLU A 1 255 ? -32.069 15.092 -13.135 1.00 56.16 255 GLU A O 1
ATOM 2091 N N . THR A 1 256 ? -29.841 15.088 -13.240 1.00 58.44 256 THR A N 1
ATOM 2092 C CA . THR A 1 256 ? -29.666 16.036 -12.118 1.00 58.44 256 THR A CA 1
ATOM 2093 C C . THR A 1 256 ? -30.157 17.459 -12.412 1.00 58.44 256 THR A C 1
ATOM 2095 O O . THR A 1 256 ? -30.344 18.264 -11.490 1.00 58.44 256 THR A O 1
ATOM 2098 N N . LYS A 1 257 ? -30.350 17.808 -13.688 1.00 58.47 257 LYS A N 1
ATOM 2099 C CA . LYS A 1 257 ? -30.850 19.118 -14.120 1.00 58.47 257 LYS A CA 1
ATOM 2100 C C . LYS A 1 257 ? -32.371 19.125 -14.264 1.00 58.47 257 LYS A C 1
ATOM 2102 O O . LYS A 1 257 ? -32.975 20.176 -14.043 1.00 58.47 257 LYS A O 1
ATOM 2107 N N . GLU A 1 258 ? -32.971 17.981 -14.582 1.00 55.25 258 GLU A N 1
ATOM 2108 C CA . GLU A 1 258 ? -34.422 17.789 -14.602 1.00 55.25 258 GLU A CA 1
ATOM 2109 C C . GLU A 1 258 ? -35.004 17.653 -13.183 1.00 55.25 258 GLU A C 1
ATOM 2111 O O . GLU A 1 258 ? -36.023 18.270 -12.897 1.00 55.25 258 GLU A O 1
ATOM 2116 N N . GLU A 1 259 ? -34.296 17.022 -12.236 1.00 52.56 259 GLU A N 1
ATOM 2117 C CA . GLU A 1 259 ? -34.724 16.927 -10.822 1.00 52.56 259 GLU A CA 1
ATOM 2118 C C . GLU A 1 259 ? -34.687 18.275 -10.058 1.00 52.56 259 GLU A C 1
ATOM 2120 O O . GLU A 1 259 ? -35.214 18.410 -8.952 1.00 52.56 259 GLU A O 1
ATOM 2125 N N . ARG A 1 260 ? -34.070 19.312 -10.643 1.00 52.78 260 ARG A N 1
ATOM 2126 C CA . ARG A 1 260 ? -33.990 20.676 -10.081 1.00 52.78 260 ARG A CA 1
ATOM 2127 C C . ARG A 1 260 ? -34.961 21.683 -10.712 1.00 52.78 260 ARG A C 1
ATOM 2129 O O . ARG A 1 260 ? -34.875 22.869 -10.377 1.00 52.78 260 ARG A O 1
ATOM 2136 N N . ARG A 1 261 ? -35.837 21.252 -11.622 1.00 47.31 261 ARG A N 1
ATOM 2137 C CA . ARG A 1 261 ? -36.913 22.073 -12.202 1.00 47.31 261 ARG A CA 1
ATOM 2138 C C . ARG A 1 261 ? -38.262 21.726 -11.592 1.00 47.31 261 ARG A C 1
ATOM 2140 O O . ARG A 1 261 ? -39.061 22.680 -11.460 1.00 47.31 261 ARG A O 1
#

pLDDT: mean 70.23, std 15.47, range [35.94, 96.69]

Solvent-accessible surface area (backbone atoms only — not comparable to full-atom values): 15403 Å² total; per-residue (Å²): 133,80,95,70,90,58,57,72,66,60,51,48,65,62,45,50,60,58,52,52,51,53,48,50,56,50,50,48,46,48,63,53,52,51,45,48,53,49,48,52,51,46,46,54,52,18,60,74,69,74,44,82,61,77,86,77,73,79,80,72,93,62,84,82,47,69,66,51,54,50,52,52,51,52,51,52,53,50,52,53,62,55,50,51,58,52,52,50,53,46,47,42,61,71,45,49,51,53,21,63,76,64,76,46,60,58,67,56,58,49,49,74,75,38,80,59,72,84,72,58,98,69,89,48,69,69,60,55,50,52,49,52,52,51,52,52,53,51,51,52,51,52,49,54,52,50,52,52,50,51,52,53,51,52,52,51,53,51,52,52,50,50,52,51,50,52,52,48,52,51,54,48,49,53,51,52,50,53,48,57,57,64,74,47,72,82,78,93,77,77,98,80,76,74,83,67,80,77,73,70,74,82,82,80,81,86,82,79,74,50,78,63,53,58,49,49,52,52,51,50,51,52,51,51,51,54,52,52,52,51,49,55,50,52,52,52,53,56,48,51,56,52,50,51,52,53,53,50,55,52,49,56,57,48,55,62,53,60,78,72,110

Organism: NCBI:txid320322

Radius of gyration: 44.03 Å; Cα contacts (8 Å, |Δi|>4): 45; chains: 1; bounding box: 104×46×136 Å

Mean predicted aligned error: 23.58 Å

Foldseek 3Di:
DDPPPDDPVVVCVVVVVVVVVVVVVVVCLVPPPVLVLLQVVQCVVCLVVLHDRPSDPPPDPDDSDPVVSVVSVVVVVVVVVVVVVVVVVVCCVPQVVVCVVVVHDSVVVCVVVDPCVVPDPDPDVVVVVVVVVVVVVVVVVVVVVVVVVVVVVVVVVVVVVVVVVVVVVVVVVVVVVVVVCVVPPDDPDDPDDDPDPPPPPPPPPPDDCPPVNVVVVVVVVVVVVVVVVVVVVVVVVVVVVVVVVVVVVVVVVVVVVVVVD

Secondary structure (DSSP, 8-state):
--TT---HHHHHHHHHHHHHHHHHHHHHIIIIIIHHHHHHHHHHHHHHHTS---------S----HHHHHHHHHHHHHHHHHHHHHHHHHHIIIIIHHHHHHT--HHHHHHHH-GGGGT-----HHHHHHHHHHHHHHHHHHHHHHHHHHHHHHHHHHHHHHHHHHHHHHHHHHHHHHHHHHHS-------------------SSSS-S-HHHHHHHHHHHHHHHHHHHHHHHHHHHHHHHHHHHHHHHHHHHHHHHHTT-

InterPro domains:
  IPR007145 Microtubule-associated protein, MAP65/Ase1/PRC1 [PTHR19321] (6-149)